Protein AF-A0A951PSC8-F1 (afdb_monomer)

Radius of gyration: 23.81 Å; Cα contacts (8 Å, |Δi|>4): 283; chains: 1; bounding box: 89×50×61 Å

Sequence (215 aa):
MTSESKGKLEILKAAADISDWGYGRWTYEQWEIFNEHYWDGSLEPGGIFWGLTAHGQSLGSYESWRNAITLHKALVEPASNAWGRGKLLGKKFAADVLLHEMIHQALFQQGKVCPESHNCEAWCDEINRLIPLMGIETSLIARPVKQRRIKVESVGVDGKLSTKSKVTWEPRPGFMSRLTIANFPHSLRSHSYYEKPAVQLGKKSGLLVDSDHCS

Mean predicted aligned error: 8.15 Å

Organism: NCBI:txid450513

Solvent-accessible surface area (backbone atoms only — not comparable to full-atom values): 12688 Å² total; per-residue (Å²): 97,55,74,66,51,50,56,52,43,53,53,49,29,57,54,22,31,70,74,47,80,54,54,28,27,52,51,46,54,52,49,48,53,47,28,45,74,75,48,71,22,67,68,78,80,55,53,71,45,79,40,84,29,84,90,71,78,44,67,47,45,58,40,76,96,72,42,29,39,34,35,29,50,49,32,69,60,50,74,64,59,50,94,79,39,45,80,43,49,23,69,66,42,40,48,34,43,49,52,36,36,46,49,56,49,50,36,52,77,70,72,51,78,51,93,60,80,46,52,23,62,66,52,16,52,50,50,58,62,43,37,66,78,70,70,55,89,71,84,58,41,55,53,54,61,52,78,43,79,42,82,45,78,46,71,44,99,84,69,47,82,40,81,43,83,43,79,40,79,57,49,56,94,60,38,36,44,64,69,42,54,59,39,42,53,59,61,76,53,59,72,73,75,40,49,73,81,80,79,78,76,73,78,78,78,79,76,85,77,80,88,84,90,85,133

Nearest PDB structures (foldseek):
  8a5p-assembly1_X  TM=7.077E-01  e=2.806E+00  Thermochaetoides thermophila
  5xbv-assembly1_A  TM=6.114E-01  e=4.471E-01  Saccharomyces cerevisiae FostersO
  2h62-assembly1_B  TM=4.007E-01  e=7.241E+00  Homo sapiens
  6xa1-assembly1_j  TM=2.744E-01  e=5.713E+00  Homo sapiens

Secondary structure (DSSP, 8-state):
--HHHHHHHHHHHHHHHHHTTTHHHHHHHHHHHHHHHHHTT-SPP-EEEEEPPGGG--SEEEEGGGTEEEEEGGGTS-SSSGGG-TTT-SHHHHHHHHHHHHHHHHHHHTT---TTTTSSHHHHHHHHHHHHHTT---S-B------EEEEEEEE-TTS-EEEEEEEE-PPPTTB--HHHHHTTTTTTS-HHHHPPPP-----------------

pLDDT: mean 87.6, std 15.2, range [34.66, 98.62]

Foldseek 3Di:
DDPVLVVVLVVQLVVLCVVPVNVRNVLSVLVQVCCCQQVVVPFRDFHEEEDQDVPNPDQKDADLVRRYIYGYPCLAVNDPCVVVCNQLGHDLVSSFSSSLNVLVRVCSVVVHDDPPQQQDPSLQVSLQSVCVSVVQDDQAGEHRFDWDWDWDWDQDPVRDTDTDTDTDRDDDVRYDGSVCRNSPPVSRDDSVSRHDPPPPPDPPPDDDDDDDDDD

Structure (mmCIF, N/CA/C/O backbone):
data_AF-A0A951PSC8-F1
#
_entry.id   AF-A0A951PSC8-F1
#
loop_
_atom_site.group_PDB
_atom_site.id
_atom_site.type_symbol
_atom_site.label_atom_id
_atom_site.label_alt_id
_atom_site.label_comp_id
_atom_site.label_asym_id
_atom_site.label_entity_id
_atom_site.label_seq_id
_atom_site.pdbx_PDB_ins_code
_atom_site.Cartn_x
_atom_site.Cartn_y
_atom_site.Cartn_z
_atom_site.occupancy
_atom_site.B_iso_or_equiv
_atom_site.auth_seq_id
_atom_site.auth_comp_id
_atom_site.auth_asym_id
_atom_site.auth_atom_id
_atom_site.pdbx_PDB_model_num
ATOM 1 N N . MET A 1 1 ? 6.066 -14.673 -12.209 1.00 84.38 1 MET A N 1
ATOM 2 C CA . MET A 1 1 ? 5.732 -13.837 -13.385 1.00 84.38 1 MET A CA 1
ATOM 3 C C . MET A 1 1 ? 6.048 -14.557 -14.696 1.00 84.38 1 MET A C 1
ATOM 5 O O . MET A 1 1 ? 7.134 -15.120 -14.821 1.00 84.38 1 MET A O 1
ATOM 9 N N . THR A 1 2 ? 5.115 -14.561 -15.656 1.00 88.44 2 THR A N 1
ATOM 10 C CA . THR A 1 2 ? 5.304 -15.201 -16.976 1.00 88.44 2 THR A CA 1
ATOM 11 C C . THR A 1 2 ? 6.251 -14.390 -17.876 1.00 88.44 2 THR A C 1
ATOM 13 O O . THR A 1 2 ? 6.513 -13.217 -17.609 1.00 88.44 2 THR A O 1
ATOM 16 N N . SER A 1 3 ? 6.766 -14.990 -18.959 1.00 88.62 3 SER A N 1
ATOM 17 C CA . SER A 1 3 ? 7.581 -14.261 -19.950 1.00 88.62 3 SER A CA 1
ATOM 18 C C . SER A 1 3 ? 6.810 -13.110 -20.604 1.00 88.62 3 SER A C 1
ATOM 20 O O . SER A 1 3 ? 7.393 -12.064 -20.882 1.00 88.62 3 SER A O 1
ATOM 22 N N . GLU A 1 4 ? 5.510 -13.290 -20.835 1.00 90.56 4 GLU A N 1
ATOM 23 C CA . GLU A 1 4 ? 4.640 -12.261 -21.406 1.00 90.56 4 GLU A CA 1
ATOM 24 C C . GLU A 1 4 ? 4.482 -11.083 -20.440 1.00 90.56 4 GLU A C 1
ATOM 26 O O . GLU A 1 4 ? 4.718 -9.932 -20.811 1.00 90.56 4 GLU A O 1
ATOM 31 N N . SER A 1 5 ? 4.188 -11.375 -19.171 1.00 90.38 5 SER A N 1
ATOM 32 C CA . SER A 1 5 ? 4.048 -10.366 -18.118 1.00 90.38 5 SER A CA 1
ATOM 33 C C . SER A 1 5 ? 5.348 -9.576 -17.912 1.00 90.38 5 SER A C 1
ATOM 35 O O . SER A 1 5 ? 5.300 -8.358 -17.744 1.00 90.38 5 SER A O 1
ATOM 37 N N . LYS A 1 6 ? 6.515 -10.232 -18.012 1.00 91.62 6 LYS A N 1
ATOM 38 C CA . LYS A 1 6 ? 7.825 -9.555 -17.987 1.00 91.62 6 LYS A CA 1
ATOM 39 C C . LYS A 1 6 ? 8.009 -8.609 -19.175 1.00 91.62 6 LYS A C 1
ATOM 41 O O . LYS A 1 6 ? 8.388 -7.459 -18.983 1.00 91.62 6 LYS A O 1
ATOM 46 N N . GLY A 1 7 ? 7.696 -9.058 -20.393 1.00 93.94 7 GLY A N 1
ATOM 47 C CA . GLY A 1 7 ? 7.766 -8.206 -21.587 1.00 93.94 7 GLY A CA 1
ATOM 48 C C . GLY A 1 7 ? 6.856 -6.978 -21.479 1.00 93.94 7 GLY A C 1
ATOM 49 O O . GLY A 1 7 ? 7.270 -5.860 -21.788 1.00 93.94 7 GLY A O 1
ATOM 50 N N . LYS A 1 8 ? 5.639 -7.167 -20.956 1.00 95.38 8 LYS A N 1
ATOM 51 C CA . LYS A 1 8 ? 4.700 -6.075 -20.674 1.00 95.38 8 LYS A CA 1
ATOM 52 C C . LYS A 1 8 ? 5.253 -5.086 -19.644 1.00 95.38 8 LYS A C 1
ATOM 54 O O . LYS A 1 8 ? 5.136 -3.879 -19.847 1.00 95.38 8 LYS A O 1
ATOM 59 N N . LEU A 1 9 ? 5.855 -5.576 -18.559 1.00 96.31 9 LEU A N 1
ATOM 60 C CA . LEU A 1 9 ? 6.450 -4.732 -17.523 1.00 96.31 9 LEU A CA 1
ATOM 61 C C . LEU A 1 9 ? 7.572 -3.841 -18.076 1.00 96.31 9 LEU A C 1
ATOM 63 O O . LEU A 1 9 ? 7.609 -2.655 -17.757 1.00 96.31 9 LEU A O 1
ATOM 67 N N . GLU A 1 10 ? 8.439 -4.364 -18.945 1.00 96.62 10 GLU A N 1
ATOM 68 C CA . GLU A 1 10 ? 9.517 -3.568 -19.553 1.00 96.62 10 GLU A CA 1
ATOM 69 C C . GLU A 1 10 ? 8.994 -2.447 -20.461 1.00 96.62 10 GLU A C 1
ATOM 71 O O . GLU A 1 10 ? 9.494 -1.320 -20.415 1.00 96.62 10 GLU A O 1
ATOM 76 N N . ILE A 1 11 ? 7.935 -2.712 -21.231 1.00 96.31 11 ILE A N 1
ATOM 77 C CA . ILE A 1 11 ? 7.263 -1.680 -22.036 1.00 96.31 11 ILE A CA 1
ATOM 78 C C . ILE A 1 11 ? 6.700 -0.580 -21.128 1.00 96.31 11 ILE A C 1
ATOM 80 O O . ILE A 1 11 ? 6.866 0.608 -21.409 1.00 96.31 11 ILE A O 1
ATOM 84 N N . LEU A 1 12 ? 6.061 -0.967 -20.022 1.00 96.31 12 LEU A N 1
ATOM 85 C CA . LEU A 1 12 ? 5.489 -0.029 -19.059 1.00 96.31 12 LEU A CA 1
ATOM 86 C C . LEU A 1 12 ? 6.566 0.811 -18.356 1.00 96.31 12 LEU A C 1
ATOM 88 O O . LEU A 1 12 ? 6.404 2.028 -18.253 1.00 96.31 12 LEU A O 1
ATOM 92 N N . LYS A 1 13 ? 7.689 0.199 -17.952 1.00 95.94 13 LYS A N 1
ATOM 93 C CA . LYS A 1 13 ? 8.863 0.904 -17.409 1.00 95.94 13 LYS A CA 1
ATOM 94 C C . LYS A 1 13 ? 9.367 1.965 -18.386 1.00 95.94 13 LYS A C 1
ATOM 96 O O . LYS A 1 13 ? 9.559 3.110 -17.985 1.00 95.94 13 LYS A O 1
ATOM 101 N N . ALA A 1 14 ? 9.554 1.599 -19.656 1.00 94.25 14 ALA A N 1
ATOM 102 C CA . ALA A 1 14 ? 10.043 2.515 -20.685 1.00 94.25 14 ALA A CA 1
ATOM 103 C C . ALA A 1 14 ? 9.068 3.675 -20.948 1.00 94.25 14 ALA A C 1
ATOM 105 O O . ALA A 1 14 ? 9.492 4.826 -21.027 1.00 94.25 14 ALA A O 1
ATOM 106 N N . ALA A 1 15 ? 7.764 3.395 -21.033 1.00 94.00 15 ALA A N 1
ATOM 107 C CA . ALA A 1 15 ? 6.746 4.427 -21.224 1.00 94.00 15 ALA A CA 1
ATOM 108 C C . ALA A 1 15 ? 6.688 5.414 -20.043 1.00 94.00 15 ALA A C 1
ATOM 110 O O . ALA A 1 15 ? 6.609 6.625 -20.250 1.00 94.00 15 ALA A O 1
ATOM 111 N N . ALA A 1 16 ? 6.770 4.906 -18.812 1.00 93.50 16 ALA A N 1
ATOM 112 C CA . ALA A 1 16 ? 6.702 5.722 -17.603 1.00 93.50 16 ALA A CA 1
ATOM 113 C C . ALA A 1 16 ? 7.947 6.597 -17.395 1.00 93.50 16 ALA A C 1
ATOM 115 O O . ALA A 1 16 ? 7.867 7.703 -16.859 1.00 93.50 16 ALA A O 1
ATOM 116 N N . ASP A 1 17 ? 9.109 6.112 -17.829 1.00 91.25 17 ASP A N 1
ATOM 117 C CA . ASP A 1 17 ? 10.355 6.881 -17.823 1.00 91.25 17 ASP A CA 1
ATOM 118 C C . ASP A 1 17 ? 10.223 8.171 -18.648 1.00 91.25 17 ASP A C 1
ATOM 120 O O . ASP A 1 17 ? 10.665 9.243 -18.229 1.00 91.25 17 ASP A O 1
ATOM 124 N N . ILE A 1 18 ? 9.531 8.070 -19.789 1.00 89.94 18 ILE A N 1
ATOM 125 C CA . ILE A 1 18 ? 9.258 9.190 -20.693 1.00 89.94 18 ILE A CA 1
ATOM 126 C C . ILE A 1 18 ? 8.219 10.147 -20.087 1.00 89.94 18 ILE A C 1
ATOM 128 O O . ILE A 1 18 ? 8.387 11.363 -20.190 1.00 89.94 18 ILE A O 1
ATOM 132 N N . SER A 1 19 ? 7.152 9.631 -19.464 1.00 86.94 19 SER A N 1
ATOM 133 C CA . SER A 1 19 ? 6.041 10.465 -18.976 1.00 86.94 19 SER A CA 1
ATOM 134 C C . SER A 1 19 ? 6.360 11.262 -17.711 1.00 86.94 19 SER A C 1
ATOM 136 O O . SER A 1 19 ? 5.854 12.373 -17.561 1.00 86.94 19 SER A O 1
ATOM 138 N N . ASP A 1 20 ? 7.182 10.714 -16.810 1.00 85.06 20 ASP A N 1
ATOM 139 C CA . ASP A 1 20 ? 7.361 11.242 -15.448 1.00 85.06 20 ASP A CA 1
ATOM 140 C C . ASP A 1 20 ? 8.834 11.451 -15.059 1.00 85.06 20 ASP A C 1
ATOM 142 O O . ASP A 1 20 ? 9.208 11.305 -13.892 1.00 85.06 20 ASP A O 1
ATOM 146 N N . TRP A 1 21 ? 9.667 11.785 -16.052 1.00 78.06 21 TRP A N 1
ATOM 147 C CA . TRP A 1 21 ? 11.043 12.294 -15.907 1.00 78.06 21 TRP A CA 1
ATOM 148 C C . TRP A 1 21 ? 11.889 11.534 -14.863 1.00 78.06 21 TRP A C 1
ATOM 150 O O . TRP A 1 21 ? 12.532 12.130 -13.998 1.00 78.06 21 TRP A O 1
ATOM 160 N N . GLY A 1 22 ? 11.875 10.198 -14.932 1.00 74.50 22 GLY A N 1
ATOM 161 C CA . GLY A 1 22 ? 12.669 9.301 -14.082 1.00 74.50 22 GLY A CA 1
ATOM 162 C C . GLY A 1 22 ? 11.968 8.741 -12.834 1.00 74.50 22 GLY A C 1
ATOM 163 O O . GLY A 1 22 ? 12.389 7.700 -12.321 1.00 74.50 22 GLY A O 1
ATOM 164 N N . TYR A 1 23 ? 10.870 9.337 -12.345 1.00 84.88 23 TYR A N 1
ATOM 165 C CA . TYR A 1 23 ? 10.088 8.728 -11.251 1.00 84.88 23 TYR A CA 1
ATOM 166 C C . TYR A 1 23 ? 9.201 7.585 -11.739 1.00 84.88 23 TYR A C 1
ATOM 168 O O . TYR A 1 23 ? 8.946 6.647 -10.982 1.00 84.88 23 TYR A O 1
ATOM 176 N N . GLY A 1 24 ? 8.756 7.633 -12.996 1.00 92.06 24 GLY A N 1
ATOM 177 C CA . GLY A 1 24 ? 7.925 6.588 -13.586 1.00 92.06 24 GLY A CA 1
ATOM 178 C C . GLY A 1 24 ? 8.631 5.233 -13.598 1.00 92.06 24 GLY A C 1
ATOM 179 O O . GLY A 1 24 ? 8.131 4.287 -12.989 1.00 92.06 24 GLY A O 1
ATOM 180 N N . ARG A 1 25 ? 9.841 5.154 -14.175 1.00 94.69 25 ARG A N 1
ATOM 181 C CA . ARG A 1 25 ? 10.667 3.932 -14.150 1.00 94.69 25 ARG A CA 1
ATOM 182 C C . ARG A 1 25 ? 10.902 3.431 -12.727 1.00 94.69 25 ARG A C 1
ATOM 184 O O . ARG A 1 25 ? 10.609 2.272 -12.443 1.00 94.69 25 ARG A O 1
ATOM 191 N N . TRP A 1 26 ? 11.347 4.317 -11.831 1.00 95.56 26 TRP A N 1
ATOM 192 C CA . TRP A 1 26 ? 11.579 3.980 -10.422 1.00 95.56 26 TRP A CA 1
ATOM 193 C C . TRP A 1 26 ? 10.341 3.353 -9.761 1.00 95.56 26 TRP A C 1
ATOM 195 O O . TRP A 1 26 ? 10.459 2.430 -8.960 1.00 95.56 26 TRP A O 1
ATOM 205 N N . THR A 1 27 ? 9.142 3.826 -10.106 1.00 96.62 27 THR A N 1
ATOM 206 C CA . THR A 1 27 ? 7.891 3.314 -9.529 1.00 96.62 27 THR A CA 1
ATOM 207 C C . THR A 1 27 ? 7.607 1.883 -9.979 1.00 96.62 27 THR A C 1
ATOM 209 O O . THR A 1 27 ? 7.196 1.062 -9.164 1.00 96.62 27 THR A O 1
ATOM 212 N N . TYR A 1 28 ? 7.861 1.557 -11.249 1.00 97.69 28 TYR A N 1
ATOM 213 C CA . TYR A 1 28 ? 7.713 0.189 -11.752 1.00 97.69 28 TYR A CA 1
ATOM 214 C C . TYR A 1 28 ? 8.795 -0.759 -11.235 1.00 97.69 28 TYR A C 1
ATOM 216 O O . TYR A 1 28 ? 8.489 -1.911 -10.947 1.00 97.69 28 TYR A O 1
ATOM 224 N N . GLU A 1 29 ? 10.034 -0.291 -11.079 1.00 97.38 29 GLU A N 1
ATOM 225 C CA . GLU A 1 29 ? 11.094 -1.062 -10.412 1.00 97.38 29 GLU A CA 1
ATOM 226 C C . GLU A 1 29 ? 10.701 -1.373 -8.963 1.00 97.38 29 GLU A C 1
ATOM 228 O O . GLU A 1 29 ? 10.819 -2.506 -8.504 1.00 97.38 29 GLU A O 1
ATOM 233 N N . GLN A 1 30 ? 10.148 -0.389 -8.249 1.00 98.06 30 GLN A N 1
ATOM 234 C CA . GLN A 1 30 ? 9.668 -0.596 -6.889 1.00 98.06 30 GLN A CA 1
ATOM 235 C C . GLN A 1 30 ? 8.447 -1.529 -6.830 1.00 98.06 30 GLN A C 1
ATOM 237 O O . GLN A 1 30 ? 8.364 -2.361 -5.925 1.00 98.06 30 GLN A O 1
ATOM 242 N N . TRP A 1 31 ? 7.521 -1.420 -7.788 1.00 98.50 31 TRP A N 1
ATOM 243 C CA . TRP A 1 31 ? 6.390 -2.341 -7.935 1.00 98.50 31 TRP A CA 1
ATOM 244 C C . TRP A 1 31 ? 6.871 -3.775 -8.167 1.00 98.50 31 TRP A C 1
ATOM 246 O O . TRP A 1 31 ? 6.352 -4.697 -7.545 1.00 98.50 31 TRP A O 1
ATOM 256 N N . GLU A 1 32 ? 7.880 -3.969 -9.018 1.00 98.44 32 GLU A N 1
ATOM 257 C CA . GLU A 1 32 ? 8.463 -5.282 -9.306 1.00 98.44 32 GLU A CA 1
ATOM 258 C C . GLU A 1 32 ? 9.095 -5.892 -8.056 1.00 98.44 32 GLU A C 1
ATOM 260 O O . GLU A 1 32 ? 8.746 -7.014 -7.697 1.00 98.44 32 GLU A O 1
ATOM 265 N N . ILE A 1 33 ? 9.917 -5.122 -7.333 1.00 98.31 33 ILE A N 1
ATOM 266 C CA . ILE A 1 33 ? 10.520 -5.546 -6.060 1.00 98.31 33 ILE A CA 1
ATOM 267 C C . ILE A 1 33 ? 9.439 -5.984 -5.067 1.00 98.31 33 ILE A C 1
ATOM 269 O O . ILE A 1 33 ? 9.558 -7.031 -4.431 1.00 98.31 33 ILE A O 1
ATOM 273 N N . PHE A 1 34 ? 8.368 -5.201 -4.925 1.00 98.62 34 PHE A N 1
ATOM 274 C CA . PHE A 1 34 ? 7.265 -5.557 -4.037 1.00 98.62 34 PHE A CA 1
ATOM 275 C C . PHE A 1 34 ? 6.501 -6.787 -4.516 1.00 98.62 34 PHE A C 1
ATOM 277 O O . PHE A 1 34 ? 6.177 -7.644 -3.698 1.00 98.62 34 PHE A O 1
ATOM 284 N N . ASN A 1 35 ? 6.230 -6.903 -5.814 1.00 98.56 35 ASN A N 1
ATOM 285 C CA . ASN A 1 35 ? 5.559 -8.063 -6.387 1.00 98.56 35 ASN A CA 1
ATOM 286 C C . ASN A 1 35 ? 6.364 -9.340 -6.132 1.00 98.56 35 ASN A C 1
ATOM 288 O O . ASN A 1 35 ? 5.815 -10.321 -5.638 1.00 98.56 35 ASN A O 1
ATOM 292 N N . GLU A 1 36 ? 7.667 -9.317 -6.401 1.00 98.06 36 GLU A N 1
ATOM 293 C CA . GLU A 1 36 ? 8.566 -10.441 -6.135 1.00 98.06 36 GLU A CA 1
ATOM 294 C C . GLU A 1 36 ? 8.620 -10.793 -4.648 1.00 98.06 36 GLU A C 1
ATOM 296 O O . GLU A 1 36 ? 8.496 -11.961 -4.294 1.00 98.06 36 GLU A O 1
ATOM 301 N N . HIS A 1 37 ? 8.765 -9.797 -3.774 1.00 98.12 37 HIS A N 1
ATOM 302 C CA . HIS A 1 37 ? 9.011 -10.042 -2.356 1.00 98.12 37 HIS A CA 1
ATOM 303 C C . HIS A 1 37 ? 7.749 -10.379 -1.550 1.00 98.12 37 HIS A C 1
ATOM 305 O O . HIS A 1 37 ? 7.803 -11.171 -0.611 1.00 98.12 37 HIS A O 1
ATOM 311 N N . TYR A 1 38 ? 6.613 -9.767 -1.887 1.00 98.38 38 TYR A N 1
ATOM 312 C CA . TYR A 1 38 ? 5.379 -9.898 -1.115 1.00 98.38 38 TYR A CA 1
ATOM 313 C C . TYR A 1 38 ? 4.325 -10.772 -1.783 1.00 98.38 38 TYR A C 1
ATOM 315 O O . TYR A 1 38 ? 3.413 -11.224 -1.091 1.00 98.38 38 TYR A O 1
ATOM 323 N N . TRP A 1 39 ? 4.422 -11.014 -3.087 1.00 98.06 39 TRP A N 1
ATOM 324 C CA . TRP A 1 39 ? 3.428 -11.767 -3.853 1.00 98.06 39 TRP A CA 1
ATOM 325 C C . TRP A 1 39 ? 4.055 -12.816 -4.775 1.00 98.06 39 TRP A C 1
ATOM 327 O O . TRP A 1 39 ? 3.381 -13.289 -5.687 1.00 98.06 39 TRP A O 1
ATOM 337 N N . ASP A 1 40 ? 5.325 -13.176 -4.568 1.00 97.31 40 ASP A N 1
ATOM 338 C CA . ASP A 1 40 ? 6.056 -14.187 -5.347 1.00 97.31 40 ASP A CA 1
ATOM 339 C C . ASP A 1 40 ? 6.012 -13.938 -6.871 1.00 97.31 40 ASP A C 1
ATOM 341 O O . ASP A 1 40 ? 6.013 -14.854 -7.701 1.00 97.31 40 ASP A O 1
ATOM 345 N N . GLY A 1 41 ? 5.922 -12.665 -7.266 1.00 96.94 41 GLY A N 1
ATOM 346 C CA . GLY A 1 41 ? 5.806 -12.245 -8.659 1.00 96.94 41 GLY A CA 1
ATOM 347 C C . GLY A 1 41 ? 4.508 -12.703 -9.332 1.00 96.94 41 GLY A C 1
ATOM 348 O O . GLY A 1 41 ? 4.523 -12.959 -10.543 1.00 96.94 41 GLY A O 1
ATOM 349 N N . SER A 1 42 ? 3.428 -12.889 -8.565 1.00 96.81 42 SER A N 1
ATOM 350 C CA . SER A 1 42 ? 2.123 -13.352 -9.058 1.00 96.81 42 SER A CA 1
ATOM 351 C C . SER A 1 42 ? 1.214 -12.232 -9.564 1.00 96.81 42 SER A C 1
ATOM 353 O O . SER A 1 42 ? 0.278 -12.526 -10.304 1.00 96.81 42 SER A O 1
ATOM 355 N N . LEU A 1 43 ? 1.477 -10.968 -9.210 1.00 97.88 43 LEU A N 1
ATOM 356 C CA . LEU A 1 43 ? 0.657 -9.857 -9.688 1.00 97.88 43 LEU A CA 1
ATOM 357 C C . LEU A 1 43 ? 0.964 -9.535 -11.149 1.00 97.88 43 LEU A C 1
ATOM 359 O O . LEU A 1 43 ? 2.128 -9.463 -11.553 1.00 97.88 43 LEU A O 1
ATOM 363 N N . GLU A 1 44 ? -0.086 -9.268 -11.919 1.00 97.25 44 GLU A N 1
ATOM 364 C CA . GLU A 1 44 ? 0.016 -8.828 -13.306 1.00 97.25 44 GLU A CA 1
ATOM 365 C C . GLU A 1 44 ? 0.226 -7.311 -13.385 1.00 97.25 44 GLU A C 1
ATOM 367 O O . GLU A 1 44 ? -0.566 -6.547 -12.807 1.00 97.25 44 GLU A O 1
ATOM 372 N N . PRO A 1 45 ? 1.243 -6.841 -14.134 1.00 97.12 45 PRO A N 1
ATOM 373 C CA . PRO A 1 45 ? 1.554 -5.426 -14.205 1.00 97.12 45 PRO A CA 1
ATOM 374 C C . PRO A 1 45 ? 0.426 -4.645 -14.883 1.00 97.12 45 PRO A C 1
ATOM 376 O O . PRO A 1 45 ? -0.198 -5.074 -15.868 1.00 97.12 45 PRO A O 1
ATOM 379 N N . GLY A 1 46 ? 0.172 -3.477 -14.311 1.00 96.81 46 GLY A N 1
ATOM 380 C CA . GLY A 1 46 ? -0.861 -2.528 -14.688 1.00 96.81 46 GLY A CA 1
ATOM 381 C C . GLY A 1 46 ? -0.280 -1.151 -14.993 1.00 96.81 46 GLY A C 1
ATOM 382 O O . GLY A 1 46 ? 0.920 -0.948 -14.840 1.00 96.81 46 GLY A O 1
ATOM 383 N N . GLY A 1 47 ? -1.113 -0.202 -15.418 1.00 96.62 47 GLY A N 1
ATOM 384 C CA . GLY A 1 47 ? -0.655 1.174 -15.632 1.00 96.62 47 GLY A CA 1
ATOM 385 C C . GLY A 1 47 ? -0.395 1.883 -14.302 1.00 96.62 47 GLY A C 1
ATOM 386 O O . GLY A 1 47 ? -1.286 1.925 -13.465 1.00 96.62 47 GLY A O 1
ATOM 387 N N . ILE A 1 48 ? 0.786 2.458 -14.096 1.00 96.75 48 ILE A N 1
ATOM 388 C CA . ILE A 1 48 ? 1.107 3.303 -12.942 1.00 96.75 48 ILE A CA 1
ATOM 389 C C . ILE A 1 48 ? 1.377 4.725 -13.427 1.00 96.75 48 ILE A C 1
ATOM 391 O O . ILE A 1 48 ? 2.219 4.927 -14.300 1.00 96.75 48 ILE A O 1
ATOM 395 N N . PHE A 1 49 ? 0.659 5.695 -12.863 1.00 93.31 49 PHE A N 1
ATOM 396 C CA . PHE A 1 49 ? 0.687 7.093 -13.291 1.00 93.31 49 PHE A CA 1
ATOM 397 C C . PHE A 1 49 ? 0.965 8.033 -12.125 1.00 93.31 49 PHE A C 1
ATOM 399 O O . PHE A 1 49 ? 0.448 7.837 -11.024 1.00 93.31 49 PHE A O 1
ATOM 406 N N . TRP A 1 50 ? 1.695 9.112 -12.391 1.00 93.00 50 TRP A N 1
ATOM 407 C CA . TRP A 1 50 ? 1.843 10.227 -11.464 1.00 93.00 50 TRP A CA 1
ATOM 408 C C . TRP A 1 50 ? 0.907 11.368 -11.857 1.00 93.00 50 TRP A C 1
ATOM 410 O O . TRP A 1 50 ? 1.068 11.996 -12.902 1.00 93.00 50 TRP A O 1
ATOM 420 N N . GLY A 1 51 ? -0.078 11.681 -11.019 1.00 89.88 51 GLY A N 1
ATOM 421 C CA . GLY A 1 51 ? -1.121 12.636 -11.392 1.00 89.88 51 GLY A CA 1
ATOM 422 C C . GLY A 1 51 ? -1.879 13.220 -10.213 1.00 89.88 51 GLY A C 1
ATOM 423 O O . GLY A 1 51 ? -1.479 13.073 -9.062 1.00 89.88 51 GLY A O 1
ATOM 424 N N . LEU A 1 52 ? -2.973 13.917 -10.507 1.00 86.06 52 LEU A N 1
ATOM 425 C CA . LEU A 1 52 ? -3.972 14.232 -9.492 1.00 86.06 52 LEU A CA 1
ATOM 426 C C . LEU A 1 52 ? -4.798 12.972 -9.242 1.00 86.06 52 LEU A C 1
ATOM 428 O O . LEU A 1 52 ? -5.295 12.355 -10.183 1.00 86.06 52 LEU A O 1
ATOM 432 N N . THR A 1 53 ? -4.946 12.595 -7.979 1.00 82.94 53 THR A N 1
ATOM 433 C CA . THR A 1 53 ? -5.887 11.546 -7.589 1.00 82.94 53 THR A CA 1
ATOM 434 C C . THR A 1 53 ? -7.314 12.085 -7.651 1.00 82.94 53 THR A C 1
ATOM 436 O O . THR A 1 53 ? -7.551 13.291 -7.500 1.00 82.94 53 THR A O 1
ATOM 439 N N . ALA A 1 54 ? -8.288 11.203 -7.893 1.00 70.12 54 ALA A N 1
ATOM 440 C CA . ALA A 1 54 ? -9.692 11.592 -7.920 1.00 70.12 54 ALA A CA 1
ATOM 441 C C . ALA A 1 54 ? -10.067 12.325 -6.616 1.00 70.12 54 ALA A C 1
ATOM 443 O O . ALA A 1 54 ? -9.747 11.879 -5.515 1.00 70.12 54 ALA A O 1
ATOM 444 N N . HIS A 1 55 ? -10.717 13.483 -6.752 1.00 62.78 55 HIS A N 1
ATOM 445 C CA . HIS A 1 55 ? -11.101 14.382 -5.653 1.00 62.78 55 HIS A CA 1
ATOM 446 C C . HIS A 1 55 ? -9.950 15.034 -4.856 1.00 62.78 55 HIS A C 1
ATOM 448 O O . HIS A 1 55 ? -10.231 15.747 -3.896 1.00 62.78 55 HIS A O 1
ATOM 454 N N . GLY A 1 56 ? -8.676 14.846 -5.232 1.00 61.56 56 GLY A N 1
ATOM 455 C CA . GLY A 1 56 ? -7.518 15.545 -4.643 1.00 61.56 56 GLY A CA 1
ATOM 456 C C . GLY A 1 56 ? -7.244 15.250 -3.160 1.00 61.56 56 GLY A C 1
ATOM 457 O O . GLY A 1 56 ? -6.441 15.938 -2.528 1.00 61.56 56 GLY A O 1
ATOM 458 N N . GLN A 1 57 ? -7.921 14.254 -2.584 1.00 71.31 57 GLN A N 1
ATOM 459 C CA . GLN A 1 57 ? -7.852 13.938 -1.153 1.00 71.31 57 GLN A CA 1
ATOM 460 C C . GLN A 1 57 ? -7.078 12.654 -0.838 1.00 71.31 57 GLN A C 1
ATOM 462 O O . GLN A 1 57 ? -6.770 12.424 0.331 1.00 71.31 57 GLN A O 1
ATOM 467 N N . SER A 1 58 ? -6.731 11.835 -1.837 1.00 85.12 58 SER A N 1
ATOM 468 C CA . SER A 1 58 ? -5.969 10.600 -1.629 1.00 85.12 58 SER A CA 1
ATOM 469 C C . SER A 1 58 ? -4.524 10.719 -2.113 1.00 85.12 58 SER A C 1
ATOM 471 O O . SER A 1 58 ? -4.205 11.474 -3.030 1.00 85.12 58 SER A O 1
ATOM 473 N N . LEU A 1 59 ? -3.632 9.966 -1.472 1.00 91.88 59 LEU A N 1
ATOM 474 C CA . LEU A 1 59 ? -2.219 9.889 -1.850 1.00 91.88 59 LEU A CA 1
ATOM 475 C C . LEU A 1 59 ? -2.001 8.950 -3.044 1.00 91.88 59 LEU A C 1
ATOM 477 O O . LEU A 1 59 ? -1.115 9.190 -3.862 1.00 91.88 59 LEU A O 1
ATOM 481 N N . GLY A 1 60 ? -2.826 7.911 -3.137 1.00 94.50 60 GLY A N 1
ATOM 482 C CA . GLY A 1 60 ? -2.865 6.942 -4.218 1.00 94.50 60 GLY A CA 1
ATOM 483 C C . GLY A 1 60 ? -4.306 6.548 -4.551 1.00 94.50 60 GLY A C 1
ATOM 484 O O . GLY A 1 60 ? -5.256 6.994 -3.896 1.00 94.50 60 GLY A O 1
ATOM 485 N N . SER A 1 61 ? -4.469 5.793 -5.632 1.00 94.75 61 SER A N 1
ATOM 486 C CA . SER A 1 61 ? -5.742 5.214 -6.054 1.00 94.75 61 SER A CA 1
ATOM 487 C C . SER A 1 61 ? -5.503 4.042 -6.996 1.00 94.75 61 SER A C 1
ATOM 489 O O . SER A 1 61 ? -4.932 4.237 -8.072 1.00 94.75 61 SER A O 1
ATOM 491 N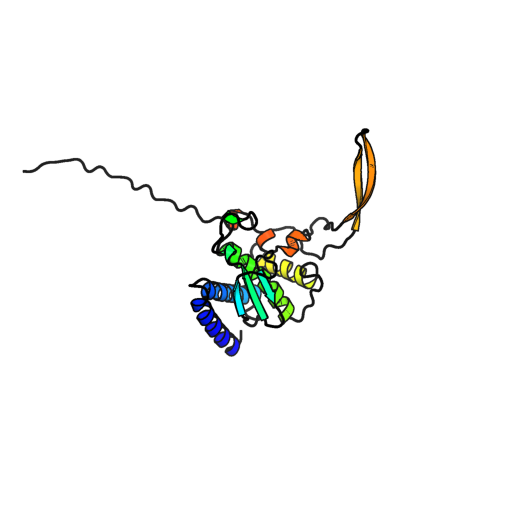 N . TYR A 1 62 ? -6.011 2.864 -6.651 1.00 95.12 62 TYR A N 1
ATOM 492 C CA . TYR A 1 62 ? -6.136 1.737 -7.568 1.00 95.12 62 TYR A CA 1
ATOM 493 C C . TYR A 1 62 ? -7.506 1.694 -8.259 1.00 95.12 62 TYR A C 1
ATOM 495 O O . TYR A 1 62 ? -8.559 1.782 -7.629 1.00 95.12 62 TYR A O 1
ATOM 503 N N . GLU A 1 63 ? -7.492 1.484 -9.571 1.00 93.94 63 GLU A N 1
ATOM 504 C CA . GLU A 1 63 ? -8.668 1.326 -10.418 1.00 93.94 63 GLU A CA 1
ATOM 505 C C . GLU A 1 63 ? -8.672 -0.055 -11.076 1.00 93.94 63 GLU A C 1
ATOM 507 O O . GLU A 1 63 ? -7.953 -0.322 -12.045 1.00 93.94 63 GLU A O 1
ATOM 512 N N . SER A 1 64 ? -9.524 -0.933 -10.551 1.00 93.81 64 SER A N 1
ATOM 513 C CA . SER A 1 64 ? -9.589 -2.347 -10.926 1.00 93.81 64 SER A CA 1
ATOM 514 C C . SER A 1 64 ? -9.941 -2.590 -12.395 1.00 93.81 64 SER A C 1
ATOM 516 O O . SER A 1 64 ? -9.306 -3.410 -13.052 1.00 93.81 64 SER A O 1
ATOM 518 N N . TRP A 1 65 ? -10.899 -1.840 -12.945 1.00 93.19 65 TRP A N 1
ATOM 519 C CA . TRP A 1 65 ? -11.413 -2.019 -14.312 1.00 93.19 65 TRP A CA 1
ATOM 520 C C . TRP A 1 65 ? -10.359 -1.827 -15.414 1.00 93.19 65 TRP A C 1
ATOM 522 O O . TRP A 1 65 ? -10.518 -2.357 -16.511 1.00 93.19 65 TRP A O 1
ATOM 532 N N . ARG A 1 66 ? -9.275 -1.100 -15.126 1.00 94.19 66 ARG A N 1
ATOM 533 C CA . ARG A 1 66 ? -8.133 -0.912 -16.035 1.00 94.19 66 ARG A CA 1
ATOM 534 C C . ARG A 1 66 ? -6.816 -1.453 -15.481 1.00 94.19 66 ARG A C 1
ATOM 536 O O . ARG A 1 66 ? -5.783 -1.265 -16.117 1.00 94.19 66 ARG A O 1
ATOM 543 N N . ASN A 1 67 ? -6.851 -2.106 -14.315 1.00 96.50 67 ASN A N 1
ATOM 544 C CA . ASN A 1 67 ? -5.674 -2.506 -13.546 1.00 96.50 67 ASN A CA 1
ATOM 545 C C . ASN A 1 67 ? -4.651 -1.359 -13.483 1.00 96.50 67 ASN A C 1
ATOM 547 O O . ASN A 1 67 ? -3.558 -1.480 -14.033 1.00 96.50 67 ASN A O 1
ATOM 551 N N . ALA A 1 68 ? -5.028 -0.218 -12.901 1.00 96.31 68 ALA A N 1
ATOM 552 C CA . ALA A 1 68 ? -4.162 0.958 -12.871 1.00 96.31 68 ALA A CA 1
ATOM 553 C C . ALA A 1 68 ? -4.018 1.567 -11.480 1.00 96.31 68 ALA A C 1
ATOM 555 O O . ALA A 1 68 ? -4.987 1.639 -10.735 1.00 96.31 68 ALA A O 1
ATOM 556 N N . ILE A 1 69 ? -2.823 2.056 -11.163 1.00 96.62 69 ILE A N 1
ATOM 557 C CA . ILE A 1 69 ? -2.501 2.796 -9.945 1.00 96.62 69 ILE A CA 1
ATOM 558 C C . ILE A 1 69 ? -2.200 4.247 -10.328 1.00 96.62 69 ILE A C 1
ATOM 560 O O . ILE A 1 69 ? -1.403 4.514 -11.224 1.00 96.62 69 ILE A O 1
ATOM 564 N N . THR A 1 70 ? -2.808 5.202 -9.635 1.00 95.31 70 THR A N 1
ATOM 565 C CA . THR A 1 70 ? -2.449 6.623 -9.725 1.00 95.31 70 THR A CA 1
ATOM 566 C C . THR A 1 70 ? -1.834 7.060 -8.406 1.00 95.31 70 THR A C 1
ATOM 568 O O . THR A 1 70 ? -2.465 6.903 -7.366 1.00 95.31 70 THR A O 1
ATOM 571 N N . LEU A 1 71 ? -0.629 7.625 -8.440 1.00 95.06 71 LEU A N 1
ATOM 572 C CA . LEU A 1 71 ? 0.067 8.199 -7.290 1.00 95.06 71 LEU A CA 1
ATOM 573 C C . LEU A 1 71 ? 0.093 9.723 -7.396 1.00 95.06 71 LEU A C 1
ATOM 575 O O . LEU A 1 71 ? 0.308 10.286 -8.473 1.00 95.06 71 LEU A O 1
ATOM 579 N N . HIS A 1 72 ? -0.097 10.416 -6.275 1.00 93.06 72 HIS A N 1
ATOM 580 C CA . HIS A 1 72 ? -0.094 11.872 -6.292 1.00 93.06 72 HIS A CA 1
ATOM 581 C C . HIS A 1 72 ? 1.330 12.443 -6.409 1.00 93.06 72 HIS A C 1
ATOM 583 O O . HIS A 1 72 ? 2.192 12.146 -5.585 1.00 93.06 72 HIS A O 1
ATOM 589 N N . LYS A 1 73 ? 1.568 13.367 -7.358 1.00 89.69 73 LYS A N 1
ATOM 590 C CA . LYS A 1 73 ? 2.897 13.994 -7.594 1.00 89.69 73 LYS A CA 1
ATOM 591 C C . LYS A 1 73 ? 3.570 14.598 -6.352 1.00 89.69 73 LYS A C 1
ATOM 593 O O . LYS A 1 73 ? 4.772 14.446 -6.161 1.00 89.69 73 LYS A O 1
ATOM 598 N N . ALA A 1 74 ? 2.794 15.209 -5.456 1.00 89.75 74 ALA A N 1
ATOM 599 C CA . ALA A 1 74 ? 3.294 15.779 -4.210 1.00 89.75 74 ALA A CA 1
ATOM 600 C C . ALA A 1 74 ? 3.973 14.760 -3.272 1.00 89.75 74 ALA A C 1
ATOM 602 O O . ALA A 1 74 ? 4.683 15.177 -2.364 1.00 89.75 74 ALA A O 1
ATOM 603 N N . LEU A 1 75 ? 3.811 13.447 -3.476 1.00 90.75 75 LEU A N 1
ATOM 604 C CA . LEU A 1 75 ? 4.562 12.441 -2.718 1.00 90.75 75 LEU A CA 1
ATOM 605 C C . LEU A 1 75 ? 6.072 12.525 -2.955 1.00 90.75 75 LEU A C 1
ATOM 607 O O . LEU A 1 75 ? 6.833 12.240 -2.035 1.00 90.75 75 LEU A O 1
ATOM 611 N N . VAL A 1 76 ? 6.504 12.881 -4.166 1.00 88.31 76 VAL A N 1
ATOM 612 C CA . VAL A 1 76 ? 7.926 13.000 -4.529 1.00 88.31 76 VAL A CA 1
ATOM 613 C C . VAL A 1 76 ? 8.353 14.452 -4.721 1.00 88.31 76 VAL A C 1
ATOM 615 O O . VAL A 1 76 ? 9.496 14.790 -4.419 1.00 88.31 76 VAL A O 1
ATOM 618 N N . GLU A 1 77 ? 7.422 15.318 -5.119 1.00 85.69 77 GLU A N 1
ATOM 619 C CA . GLU A 1 77 ? 7.652 16.742 -5.372 1.00 85.69 77 GLU A CA 1
ATOM 620 C C . GLU A 1 77 ? 6.609 17.602 -4.637 1.00 85.69 77 GLU A C 1
ATOM 622 O O . GLU A 1 77 ? 5.711 18.183 -5.254 1.00 85.69 77 GLU A O 1
ATOM 627 N N . PRO A 1 78 ? 6.647 17.656 -3.294 1.00 83.69 78 PRO A N 1
ATOM 628 C CA . PRO A 1 78 ? 5.658 18.405 -2.535 1.00 83.69 78 PRO A CA 1
ATOM 629 C C . PRO A 1 78 ? 5.816 19.913 -2.722 1.00 83.69 78 PRO A C 1
ATOM 631 O O . PRO A 1 78 ? 6.855 20.494 -2.406 1.00 83.69 78 PRO A O 1
ATOM 634 N N . ALA A 1 79 ? 4.733 20.575 -3.125 1.00 76.12 79 ALA A N 1
ATOM 635 C CA . ALA A 1 79 ? 4.594 22.008 -2.922 1.00 76.12 79 ALA A CA 1
ATOM 636 C C . ALA A 1 79 ? 4.220 22.253 -1.448 1.00 76.12 79 ALA A C 1
ATOM 638 O O . ALA A 1 79 ? 3.089 21.993 -1.036 1.00 76.12 79 ALA A O 1
ATOM 639 N N . SER A 1 80 ? 5.162 22.752 -0.641 1.00 80.25 80 SER A N 1
ATOM 640 C CA . SER A 1 80 ? 4.941 23.081 0.780 1.00 80.25 80 SER A CA 1
ATOM 641 C C . SER A 1 80 ? 4.580 21.860 1.660 1.00 80.25 80 SER A C 1
ATOM 643 O O . SER A 1 80 ? 5.060 20.746 1.449 1.00 80.25 80 SER A O 1
ATOM 645 N N . ASN A 1 81 ? 3.776 22.066 2.706 1.00 80.25 81 ASN A N 1
ATOM 646 C CA . ASN A 1 81 ? 3.369 21.057 3.681 1.00 80.25 81 ASN A CA 1
ATOM 647 C C . ASN A 1 81 ? 2.135 20.261 3.219 1.00 80.25 81 ASN A C 1
ATOM 649 O O . ASN A 1 81 ? 1.100 20.259 3.892 1.00 80.25 81 ASN A O 1
ATOM 653 N N . ALA A 1 82 ? 2.232 19.606 2.059 1.00 77.56 82 ALA A N 1
ATOM 654 C CA . ALA A 1 82 ? 1.139 18.814 1.497 1.00 77.56 82 ALA A CA 1
ATOM 655 C C . ALA A 1 82 ? 0.599 17.798 2.530 1.00 77.56 82 ALA A C 1
ATOM 657 O O . ALA A 1 82 ? 1.357 17.026 3.124 1.00 77.56 82 ALA A O 1
ATOM 658 N N . TRP A 1 83 ? -0.713 17.862 2.796 1.00 78.50 83 TRP A N 1
ATOM 659 C CA . TRP A 1 83 ? -1.441 17.079 3.814 1.00 78.50 83 TRP A CA 1
ATOM 660 C C . TRP A 1 83 ? -0.850 17.107 5.232 1.00 78.50 83 TRP A C 1
ATOM 662 O O . TRP A 1 83 ? -1.048 16.169 6.003 1.00 78.50 83 TRP A O 1
ATOM 672 N N . GLY A 1 84 ? -0.102 18.153 5.593 1.00 81.44 84 GLY A N 1
ATOM 673 C CA . GLY A 1 84 ? 0.551 18.229 6.902 1.00 81.44 84 GLY A CA 1
ATOM 674 C C . GLY A 1 84 ? 1.760 17.297 7.058 1.00 81.44 84 GLY A C 1
ATOM 675 O O . GLY A 1 84 ? 2.213 17.081 8.181 1.00 81.44 84 GLY A O 1
ATOM 676 N N . ARG A 1 85 ? 2.264 16.716 5.959 1.00 81.88 85 ARG A N 1
ATOM 677 C CA . ARG A 1 85 ? 3.263 15.633 5.960 1.00 81.88 85 ARG A CA 1
ATOM 678 C C . ARG A 1 85 ? 4.572 15.987 5.259 1.00 81.88 85 ARG A C 1
ATOM 680 O O . ARG A 1 85 ? 5.390 15.096 5.068 1.00 81.88 85 ARG A O 1
ATOM 687 N N . GLY A 1 86 ? 4.820 17.252 4.912 1.00 80.12 86 GLY A N 1
ATOM 688 C CA . GLY A 1 86 ? 5.900 17.655 3.994 1.00 80.12 86 GLY A CA 1
ATOM 689 C C . GLY A 1 86 ? 7.287 17.060 4.288 1.00 80.12 86 GLY A C 1
ATOM 690 O O . GLY A 1 86 ? 7.998 16.678 3.366 1.00 80.12 86 GLY A O 1
ATOM 691 N N . LYS A 1 87 ? 7.655 16.909 5.569 1.00 83.69 87 LYS A N 1
ATOM 692 C CA . LYS A 1 87 ? 8.950 16.333 5.989 1.00 83.69 87 LYS A CA 1
ATOM 693 C C . LYS A 1 87 ? 9.073 14.817 5.782 1.00 83.69 87 LYS A C 1
ATOM 695 O O . LYS A 1 87 ? 10.189 14.314 5.740 1.00 83.69 87 LYS A O 1
ATOM 700 N N . LEU A 1 88 ? 7.949 14.107 5.694 1.00 86.75 88 LEU A N 1
ATOM 701 C CA . LEU A 1 88 ? 7.888 12.653 5.515 1.00 86.75 88 LEU A CA 1
ATOM 702 C C . LEU A 1 88 ? 7.862 12.258 4.034 1.00 86.75 88 LEU A C 1
ATOM 704 O O . LEU A 1 88 ? 8.171 11.120 3.698 1.00 86.75 88 LEU A O 1
ATOM 708 N N . LEU A 1 89 ? 7.473 13.186 3.155 1.00 89.00 89 LEU A N 1
ATOM 709 C CA . LEU A 1 89 ? 7.318 12.930 1.727 1.00 89.00 89 L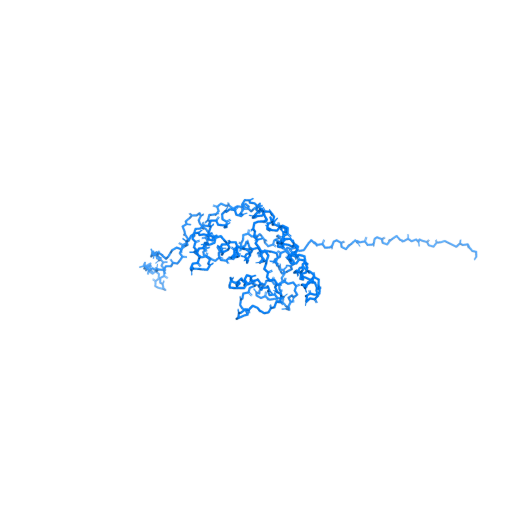EU A CA 1
ATOM 710 C C . LEU A 1 89 ? 8.678 12.675 1.055 1.00 89.00 89 LEU A C 1
ATOM 712 O O . LEU A 1 89 ? 9.732 13.164 1.472 1.00 89.00 89 LEU A O 1
ATOM 716 N N . GLY A 1 90 ? 8.648 11.870 0.001 1.00 90.56 90 GLY A N 1
ATOM 717 C CA . GLY A 1 90 ? 9.804 11.388 -0.743 1.00 90.56 90 GLY A CA 1
ATOM 718 C C . GLY A 1 90 ? 9.621 9.935 -1.180 1.00 90.56 90 GLY A C 1
ATOM 719 O O . GLY A 1 90 ? 8.609 9.301 -0.886 1.00 90.56 90 GLY A O 1
ATOM 720 N N . LYS A 1 91 ? 10.639 9.378 -1.848 1.00 92.38 91 LYS A N 1
ATOM 721 C CA . LYS A 1 91 ? 10.595 8.025 -2.434 1.00 92.38 91 LYS A CA 1
ATOM 722 C C . LYS A 1 91 ? 10.179 6.924 -1.450 1.00 92.38 91 LYS A C 1
ATOM 724 O O . LYS A 1 91 ? 9.400 6.061 -1.822 1.00 92.38 91 LYS A O 1
ATOM 729 N N . LYS A 1 92 ? 10.633 6.965 -0.191 1.00 93.88 92 LYS A N 1
ATOM 730 C CA . LYS A 1 92 ? 10.229 5.972 0.826 1.00 93.88 92 LYS A CA 1
ATOM 731 C C . LYS A 1 92 ? 8.729 6.018 1.121 1.00 93.88 92 LYS A C 1
ATOM 733 O O . LYS A 1 92 ? 8.072 4.989 1.138 1.00 93.88 92 LYS A O 1
ATOM 738 N N . PHE A 1 93 ? 8.186 7.215 1.330 1.00 94.81 93 PHE A N 1
ATOM 739 C CA . PHE A 1 93 ? 6.763 7.385 1.606 1.00 94.81 93 PHE A CA 1
ATOM 740 C C . PHE A 1 93 ? 5.918 7.077 0.365 1.00 94.81 93 PHE A C 1
ATOM 742 O O . PHE A 1 93 ? 4.894 6.412 0.468 1.00 94.81 93 PHE A O 1
ATOM 749 N N . ALA A 1 94 ? 6.384 7.476 -0.821 1.00 95.50 94 ALA A N 1
ATOM 750 C CA . ALA A 1 94 ? 5.785 7.080 -2.091 1.00 95.50 94 ALA A CA 1
ATOM 751 C C . ALA A 1 94 ? 5.763 5.556 -2.291 1.00 95.50 94 ALA A C 1
ATOM 753 O O . ALA A 1 94 ? 4.765 5.036 -2.774 1.00 95.50 94 ALA A O 1
ATOM 754 N N . ALA A 1 95 ? 6.823 4.844 -1.899 1.00 97.12 95 ALA A N 1
ATOM 755 C CA . ALA A 1 95 ? 6.872 3.387 -1.961 1.00 97.12 95 ALA A CA 1
ATOM 756 C C . ALA A 1 95 ? 5.838 2.749 -1.019 1.00 97.12 95 ALA A C 1
ATOM 758 O O . ALA A 1 95 ? 5.130 1.838 -1.426 1.00 97.12 95 ALA A O 1
ATOM 759 N N . ASP A 1 96 ? 5.671 3.267 0.199 1.00 97.50 96 ASP A N 1
ATOM 760 C CA . ASP A 1 96 ? 4.631 2.780 1.114 1.00 97.50 96 A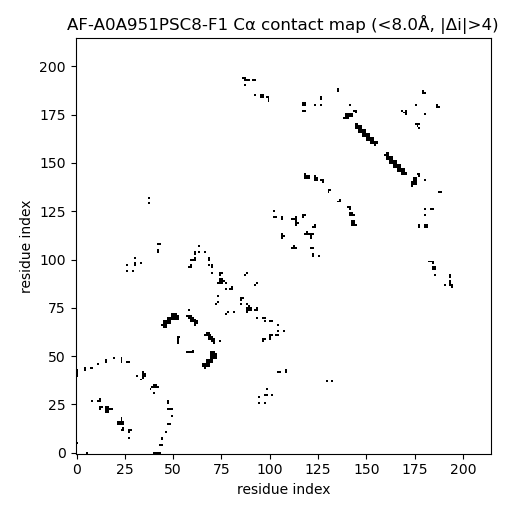SP A CA 1
ATOM 761 C C . ASP A 1 96 ? 3.208 3.077 0.594 1.00 97.50 96 ASP A C 1
ATOM 763 O O . ASP A 1 96 ? 2.309 2.253 0.762 1.00 97.50 96 ASP A O 1
ATOM 767 N N . VAL A 1 97 ? 2.988 4.210 -0.088 1.00 96.94 97 VAL A N 1
ATOM 768 C CA . VAL A 1 97 ? 1.711 4.481 -0.780 1.00 96.94 97 VAL A CA 1
ATOM 769 C C . VAL A 1 97 ? 1.516 3.537 -1.968 1.00 96.94 97 VAL A C 1
ATOM 771 O O . VAL A 1 97 ? 0.434 2.987 -2.127 1.00 96.94 97 VAL A O 1
ATOM 774 N N . LEU A 1 98 ? 2.550 3.285 -2.772 1.00 98.19 98 LEU A N 1
ATOM 775 C CA . LEU A 1 98 ? 2.490 2.294 -3.847 1.00 98.19 98 LEU A CA 1
ATOM 776 C C . LEU A 1 98 ? 2.130 0.910 -3.298 1.00 98.19 98 LEU A C 1
ATOM 778 O O . LEU A 1 98 ? 1.254 0.252 -3.850 1.00 98.19 98 LEU A O 1
ATOM 782 N N . LEU A 1 99 ? 2.759 0.490 -2.198 1.00 98.50 99 LEU A N 1
ATOM 783 C CA . LEU A 1 99 ? 2.480 -0.793 -1.564 1.00 98.50 99 LEU A CA 1
ATOM 784 C C . LEU A 1 99 ? 1.022 -0.885 -1.091 1.00 98.50 99 LEU A C 1
ATOM 786 O O . LEU A 1 99 ? 0.393 -1.922 -1.279 1.00 98.50 99 LEU A O 1
ATOM 790 N N . HIS A 1 100 ? 0.465 0.200 -0.542 1.00 98.12 100 HIS A N 1
ATOM 791 C CA . HIS A 1 100 ? -0.961 0.284 -0.211 1.00 98.12 100 HIS A CA 1
ATOM 792 C C . HIS A 1 100 ? -1.847 0.028 -1.440 1.00 98.12 100 HIS A C 1
ATOM 794 O O . HIS A 1 100 ? -2.747 -0.810 -1.392 1.00 98.12 100 HIS A O 1
ATOM 800 N N . GLU A 1 101 ? -1.577 0.699 -2.562 1.00 97.81 101 GLU A N 1
ATOM 801 C CA . GLU A 1 101 ? -2.360 0.505 -3.791 1.00 97.81 101 GLU A CA 1
ATOM 802 C C . GLU A 1 101 ? -2.161 -0.890 -4.406 1.00 97.81 101 GLU A C 1
ATOM 804 O O . GLU A 1 101 ? -3.090 -1.464 -4.977 1.00 97.81 101 GLU A O 1
ATOM 809 N N . MET A 1 102 ? -0.980 -1.490 -4.240 1.00 98.50 102 MET A N 1
ATOM 810 C CA . MET A 1 102 ? -0.725 -2.871 -4.654 1.00 98.50 102 MET A CA 1
ATOM 811 C C . MET A 1 102 ? -1.519 -3.896 -3.835 1.00 98.50 102 MET A C 1
ATOM 813 O O . MET A 1 102 ? -1.858 -4.947 -4.371 1.00 98.50 102 MET A O 1
ATOM 817 N N . ILE A 1 103 ? -1.883 -3.606 -2.581 1.00 98.19 103 ILE A N 1
ATOM 818 C CA . ILE A 1 103 ? -2.807 -4.465 -1.822 1.00 98.19 103 ILE A CA 1
ATOM 819 C C . ILE A 1 103 ? -4.175 -4.483 -2.507 1.00 98.19 103 ILE A C 1
ATOM 821 O O . ILE A 1 103 ? -4.719 -5.562 -2.740 1.00 98.19 103 ILE A O 1
ATOM 825 N N . HIS A 1 104 ? -4.714 -3.321 -2.898 1.00 97.12 104 HIS A N 1
ATOM 826 C CA . HIS A 1 104 ? -5.968 -3.265 -3.668 1.00 97.12 104 HIS A CA 1
ATOM 827 C C . HIS A 1 104 ? -5.873 -4.075 -4.962 1.00 97.12 104 HIS A C 1
ATOM 829 O O . HIS A 1 104 ? -6.775 -4.862 -5.267 1.00 97.12 104 HIS A O 1
ATOM 835 N N . GLN A 1 105 ? -4.756 -3.934 -5.681 1.00 97.69 105 GLN A N 1
ATOM 836 C CA . GLN A 1 105 ? -4.470 -4.713 -6.883 1.00 97.69 105 GLN A CA 1
ATOM 837 C C . GLN A 1 105 ? -4.463 -6.221 -6.608 1.00 97.69 105 GLN A C 1
ATOM 839 O O . GLN A 1 105 ? -5.131 -6.975 -7.317 1.00 97.69 105 GLN A O 1
ATOM 844 N N . ALA A 1 106 ? -3.744 -6.661 -5.577 1.00 97.88 106 ALA A N 1
ATOM 845 C CA . ALA A 1 106 ? -3.628 -8.065 -5.212 1.00 97.88 106 ALA A CA 1
ATOM 846 C C . ALA A 1 106 ? -4.982 -8.675 -4.854 1.00 97.88 106 ALA A C 1
ATOM 848 O O . ALA A 1 106 ? -5.331 -9.744 -5.356 1.00 97.88 106 ALA A O 1
ATOM 849 N N . LEU A 1 107 ? -5.779 -7.981 -4.037 1.00 97.25 107 LEU A N 1
ATOM 850 C CA . LEU A 1 107 ? -7.114 -8.447 -3.675 1.00 97.25 107 LEU A CA 1
ATOM 851 C C . LEU A 1 107 ? -8.005 -8.594 -4.910 1.00 97.25 107 LEU A C 1
ATOM 853 O O . LEU A 1 107 ? -8.657 -9.627 -5.066 1.00 97.25 107 LEU A O 1
ATOM 857 N N . PHE A 1 108 ? -7.989 -7.611 -5.813 1.00 96.12 108 PHE A N 1
ATOM 858 C CA . PHE A 1 108 ? -8.773 -7.674 -7.042 1.00 96.12 108 PHE A CA 1
ATOM 859 C C . PHE A 1 108 ? -8.341 -8.832 -7.954 1.00 96.12 108 PHE A C 1
ATOM 861 O O . PHE A 1 108 ? -9.188 -9.612 -8.386 1.00 96.12 108 PHE A O 1
ATOM 868 N N . GLN A 1 109 ? -7.039 -8.990 -8.212 1.00 96.25 109 GLN A N 1
ATOM 869 C CA . GLN A 1 109 ? -6.524 -10.051 -9.090 1.00 96.25 109 GLN A CA 1
ATOM 870 C C . GLN A 1 109 ? -6.727 -11.459 -8.509 1.00 96.25 109 GLN A C 1
ATOM 872 O O . GLN A 1 109 ? -6.880 -12.420 -9.257 1.00 96.25 109 GLN A O 1
ATOM 877 N N . GLN A 1 110 ? -6.806 -11.581 -7.183 1.00 96.12 110 GLN A N 1
ATOM 878 C CA . GLN A 1 110 ? -7.165 -12.824 -6.494 1.00 96.12 110 GLN A CA 1
ATOM 879 C C . GLN A 1 110 ? -8.686 -13.074 -6.448 1.00 96.12 110 GLN A C 1
ATOM 881 O O . GLN A 1 110 ? -9.124 -14.049 -5.840 1.00 96.12 110 GLN A O 1
ATOM 886 N N . GLY A 1 111 ? -9.50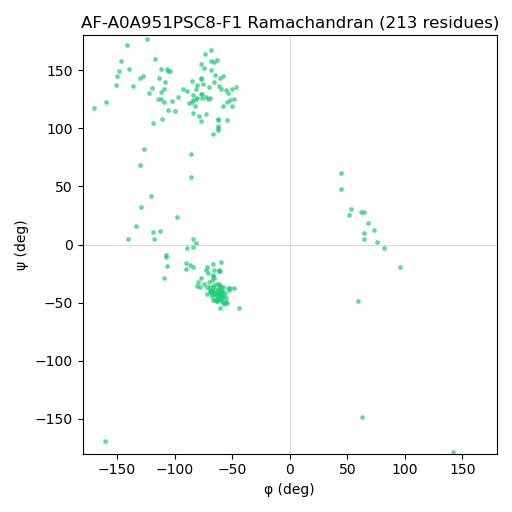7 -12.190 -7.029 1.00 95.44 111 GLY A N 1
ATOM 887 C CA . GLY A 1 111 ? -10.969 -12.286 -6.983 1.00 95.44 111 GLY A CA 1
ATOM 888 C C . GLY A 1 111 ? -11.562 -12.064 -5.587 1.00 95.44 111 GLY A C 1
ATOM 889 O O . GLY A 1 111 ? -12.701 -12.457 -5.327 1.00 95.44 111 GLY A O 1
ATOM 890 N N . LYS A 1 112 ? -10.807 -11.454 -4.665 1.00 94.19 112 LYS A N 1
ATOM 891 C CA . LYS A 1 112 ? -11.269 -11.156 -3.307 1.00 94.19 112 LYS A CA 1
ATOM 892 C C . LYS A 1 112 ? -12.118 -9.887 -3.308 1.00 94.19 112 LYS A C 1
ATOM 894 O O . LYS A 1 112 ? -11.776 -8.875 -3.913 1.00 94.19 112 LYS A O 1
ATOM 899 N N . VAL A 1 113 ? -13.225 -9.929 -2.573 1.00 85.56 113 VAL A N 1
ATOM 900 C CA . VAL A 1 113 ? -14.175 -8.815 -2.477 1.00 85.56 113 VAL A CA 1
ATOM 901 C C . VAL A 1 113 ? -13.885 -7.991 -1.224 1.00 85.56 113 VAL A C 1
ATOM 903 O O . VAL A 1 113 ? -13.852 -8.526 -0.116 1.00 85.56 113 VAL A O 1
ATOM 906 N N . CYS A 1 114 ? -13.723 -6.675 -1.388 1.00 87.69 114 CYS A N 1
ATOM 907 C CA . CYS A 1 114 ? -13.586 -5.729 -0.280 1.00 87.69 114 CYS A CA 1
ATOM 908 C C . CYS A 1 114 ? -14.606 -4.585 -0.398 1.00 87.69 114 CYS A C 1
ATOM 910 O O . CYS A 1 114 ? -14.281 -3.502 -0.883 1.00 87.69 114 CYS A O 1
ATOM 912 N N . PRO A 1 115 ? -15.860 -4.796 0.036 1.00 79.94 115 PRO A N 1
ATOM 913 C CA . PRO A 1 115 ? -16.932 -3.828 -0.193 1.00 79.94 115 PRO A CA 1
ATOM 914 C C . PRO A 1 115 ? -16.761 -2.552 0.647 1.00 79.94 115 PRO A C 1
ATOM 916 O O . PRO A 1 115 ? -17.238 -1.491 0.265 1.00 79.94 115 PRO A O 1
ATOM 919 N N . GLU A 1 116 ? -16.048 -2.631 1.776 1.00 79.19 116 GLU A N 1
ATOM 920 C CA . GLU A 1 116 ? -15.794 -1.491 2.666 1.00 79.19 116 GLU A CA 1
ATOM 921 C C . GLU A 1 116 ? -14.426 -0.822 2.441 1.00 79.19 116 GLU A C 1
ATOM 923 O O . GLU A 1 116 ? -13.923 -0.173 3.362 1.00 79.19 116 GLU A O 1
ATOM 928 N N . SER A 1 117 ? -13.835 -0.970 1.244 1.00 79.81 117 SER A N 1
ATOM 929 C CA . SER A 1 117 ? -12.563 -0.383 0.766 1.00 79.81 117 SER A CA 1
ATOM 930 C C . SER A 1 117 ? -11.313 -0.752 1.585 1.00 79.81 117 SER A C 1
ATOM 932 O O . SER A 1 117 ? -10.347 -1.228 1.016 1.00 79.81 117 SER A O 1
ATOM 934 N N . HIS A 1 118 ? -11.344 -0.637 2.913 1.00 93.25 118 HIS A N 1
ATOM 935 C CA . HIS A 1 118 ? -10.251 -0.973 3.829 1.00 93.25 118 HIS A CA 1
ATOM 936 C C . HIS A 1 118 ? -10.728 -1.662 5.120 1.00 93.25 118 HIS A C 1
ATOM 938 O O . HIS A 1 118 ? -9.948 -1.862 6.040 1.00 93.25 118 HIS A O 1
ATOM 944 N N . ASN A 1 119 ? -12.018 -1.982 5.259 1.00 94.12 119 ASN A N 1
ATOM 945 C CA . ASN A 1 119 ? -12.577 -2.568 6.488 1.00 94.12 119 ASN A CA 1
ATOM 946 C C . ASN A 1 119 ? -13.224 -3.939 6.235 1.00 94.12 119 ASN A C 1
ATOM 948 O O . ASN A 1 119 ? -14.301 -4.243 6.735 1.00 94.12 119 ASN A O 1
ATOM 952 N N . CYS A 1 120 ? -12.572 -4.766 5.421 1.00 94.94 120 CYS A N 1
ATOM 953 C CA . CYS A 1 120 ? -13.005 -6.125 5.096 1.00 94.94 120 CYS A CA 1
ATOM 954 C C . CYS A 1 120 ? -11.964 -7.154 5.577 1.00 94.94 120 CYS A C 1
ATOM 956 O O . CYS A 1 120 ? -10.802 -6.801 5.787 1.00 94.94 120 CYS A O 1
ATOM 958 N N . GLU A 1 121 ? -12.368 -8.421 5.743 1.00 96.44 121 GLU A N 1
ATOM 959 C CA . GLU A 1 121 ? -11.450 -9.492 6.182 1.00 96.44 121 GLU A CA 1
ATOM 960 C C . GLU A 1 121 ? -10.280 -9.645 5.206 1.00 96.44 121 GLU A C 1
ATOM 962 O O . GLU A 1 121 ? -9.139 -9.616 5.636 1.00 96.44 121 GLU A O 1
ATOM 967 N N . ALA A 1 122 ? -10.538 -9.660 3.893 1.00 97.25 122 ALA A N 1
ATOM 968 C CA . ALA A 1 122 ? -9.499 -9.821 2.875 1.00 97.25 122 ALA A CA 1
ATOM 969 C C . ALA A 1 122 ? -8.370 -8.773 2.973 1.00 97.25 122 ALA A C 1
ATOM 971 O O . ALA A 1 122 ? -7.198 -9.116 2.857 1.00 97.25 122 ALA A O 1
ATOM 972 N N . TRP A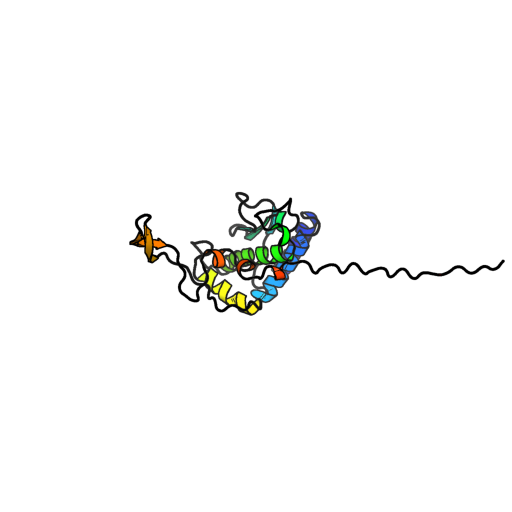 1 123 ? -8.720 -7.510 3.231 1.00 97.56 123 TRP A N 1
ATOM 973 C CA . TRP A 1 123 ? -7.760 -6.425 3.455 1.00 97.56 123 TRP A CA 1
ATOM 974 C C . TRP A 1 123 ? -6.984 -6.609 4.762 1.00 97.56 123 TRP A C 1
ATOM 976 O O . TRP A 1 123 ? -5.767 -6.454 4.800 1.00 97.56 123 TRP A O 1
ATOM 986 N N . CYS A 1 124 ? -7.683 -6.974 5.837 1.00 97.75 124 CYS A N 1
ATOM 987 C CA . CYS A 1 124 ? -7.060 -7.199 7.139 1.00 97.75 124 CYS A CA 1
ATOM 988 C C . CYS A 1 124 ? -6.108 -8.402 7.127 1.00 97.75 124 CYS A C 1
ATOM 990 O O . CYS A 1 124 ? -5.020 -8.323 7.692 1.00 97.75 124 CYS A O 1
ATOM 992 N N . ASP A 1 125 ? -6.496 -9.491 6.469 1.00 97.94 125 ASP A N 1
ATOM 993 C CA . ASP A 1 125 ? -5.672 -10.685 6.300 1.00 97.94 125 ASP A CA 1
ATOM 994 C C . ASP A 1 125 ? -4.394 -10.355 5.527 1.00 97.94 125 ASP A C 1
ATOM 996 O O . ASP A 1 125 ? -3.311 -10.785 5.922 1.00 97.94 125 ASP A O 1
ATOM 1000 N N . GLU A 1 126 ? -4.495 -9.522 4.488 1.00 98.19 126 GLU A N 1
ATOM 1001 C CA . GLU A 1 126 ? -3.331 -9.098 3.714 1.00 98.19 126 GLU A CA 1
ATOM 1002 C C . GLU A 1 126 ? -2.390 -8.201 4.525 1.00 98.19 126 GLU A C 1
ATOM 1004 O O . GLU A 1 126 ? -1.178 -8.410 4.507 1.00 98.19 126 GLU A O 1
ATOM 1009 N N . ILE A 1 127 ? -2.925 -7.279 5.332 1.00 98.25 127 ILE A N 1
ATOM 1010 C CA . ILE A 1 127 ? -2.118 -6.514 6.294 1.00 98.25 127 ILE A CA 1
ATOM 1011 C C . ILE A 1 127 ? -1.383 -7.453 7.256 1.00 98.25 127 ILE A C 1
ATOM 1013 O O . ILE A 1 127 ? -0.168 -7.338 7.423 1.00 98.25 127 ILE A O 1
ATOM 1017 N N . ASN A 1 128 ? -2.102 -8.390 7.880 1.00 98.56 128 ASN A N 1
ATOM 1018 C CA . ASN A 1 128 ? -1.517 -9.319 8.847 1.00 98.56 128 ASN A CA 1
ATOM 1019 C C . ASN A 1 128 ? -0.423 -10.192 8.215 1.00 98.56 128 ASN A C 1
ATOM 1021 O O . ASN A 1 128 ? 0.566 -10.501 8.878 1.00 98.56 128 ASN A O 1
ATOM 1025 N N . ARG A 1 129 ? -0.576 -10.558 6.937 1.00 98.31 129 ARG A N 1
ATOM 1026 C CA . ARG A 1 129 ? 0.430 -11.297 6.169 1.00 98.31 129 ARG A CA 1
ATOM 1027 C C . ARG A 1 129 ? 1.675 -10.452 5.882 1.00 98.31 129 ARG A C 1
ATOM 1029 O O . ARG A 1 129 ? 2.785 -10.967 5.981 1.00 98.31 129 ARG A O 1
ATOM 1036 N N . LEU A 1 130 ? 1.504 -9.173 5.540 1.00 98.31 130 LEU A N 1
ATOM 1037 C CA . LEU A 1 130 ? 2.601 -8.285 5.138 1.00 98.31 130 LEU A CA 1
ATOM 1038 C C . LEU A 1 130 ? 3.431 -7.759 6.314 1.00 98.31 130 LEU A C 1
ATOM 1040 O O . LEU A 1 130 ? 4.646 -7.646 6.179 1.00 98.31 130 LEU A O 1
ATOM 1044 N N . ILE A 1 131 ? 2.822 -7.467 7.467 1.00 97.75 131 ILE A N 1
ATOM 1045 C CA . ILE A 1 131 ? 3.519 -6.949 8.665 1.00 97.75 131 ILE A CA 1
ATOM 1046 C C . ILE A 1 131 ? 4.834 -7.687 8.981 1.00 97.75 131 ILE A C 1
ATOM 1048 O O . ILE A 1 131 ? 5.868 -7.013 9.058 1.00 97.75 131 ILE A O 1
ATOM 1052 N N . PRO A 1 132 ? 4.849 -9.030 9.138 1.00 97.00 132 PRO A N 1
ATOM 1053 C CA . PRO A 1 132 ? 6.083 -9.745 9.452 1.00 97.00 132 PRO A CA 1
ATOM 1054 C C . PRO A 1 132 ? 7.098 -9.693 8.304 1.00 97.00 132 PRO A C 1
ATOM 1056 O O . PRO A 1 132 ? 8.288 -9.539 8.560 1.00 97.00 132 PRO A O 1
ATOM 1059 N N . LEU A 1 133 ? 6.646 -9.743 7.046 1.00 97.00 133 LEU A N 1
ATOM 1060 C CA . LEU A 1 133 ? 7.520 -9.645 5.867 1.00 97.00 133 LEU A CA 1
ATOM 1061 C C . LEU A 1 133 ? 8.177 -8.261 5.750 1.00 97.00 133 LEU A C 1
ATOM 1063 O O . LEU A 1 133 ? 9.281 -8.124 5.237 1.00 97.00 133 LEU A O 1
ATOM 1067 N N . MET A 1 134 ? 7.512 -7.223 6.255 1.00 95.62 134 MET A N 1
ATOM 1068 C CA . MET A 1 134 ? 8.022 -5.851 6.286 1.00 95.62 134 MET A CA 1
ATOM 1069 C C . MET A 1 134 ? 8.937 -5.561 7.486 1.00 95.62 134 MET A C 1
ATOM 1071 O O . MET A 1 134 ? 9.416 -4.425 7.611 1.00 95.62 134 MET A O 1
ATOM 1075 N N . GLY A 1 135 ? 9.136 -6.540 8.378 1.00 95.44 135 GLY A N 1
ATOM 1076 C CA . GLY A 1 135 ? 9.879 -6.374 9.628 1.00 95.44 135 GLY A CA 1
ATOM 1077 C C . GLY A 1 135 ? 9.238 -5.357 10.576 1.00 95.44 135 GLY A C 1
ATOM 1078 O O . GLY A 1 135 ? 9.946 -4.676 11.314 1.00 95.44 135 GLY A O 1
ATOM 1079 N N . ILE A 1 136 ? 7.913 -5.178 10.513 1.00 94.50 136 ILE A N 1
ATOM 1080 C CA . ILE A 1 136 ? 7.200 -4.255 11.400 1.00 94.50 136 ILE A CA 1
ATOM 1081 C C . ILE A 1 136 ? 6.905 -4.978 12.712 1.00 94.50 136 ILE A C 1
ATOM 1083 O O . ILE A 1 136 ? 6.085 -5.892 12.766 1.00 94.50 136 ILE A O 1
ATOM 1087 N N . GLU A 1 137 ? 7.541 -4.529 13.788 1.00 93.69 137 GLU A N 1
ATOM 1088 C CA . GLU A 1 137 ? 7.258 -5.015 15.135 1.00 93.69 137 GLU A CA 1
ATOM 1089 C C . GLU A 1 137 ? 5.988 -4.349 15.678 1.00 93.69 137 GLU A C 1
ATOM 1091 O O . GLU A 1 137 ? 5.950 -3.150 15.964 1.00 93.69 137 GLU A O 1
ATOM 1096 N N . THR A 1 138 ? 4.914 -5.123 15.815 1.00 94.00 138 THR A N 1
ATOM 1097 C CA . THR A 1 138 ? 3.674 -4.663 16.442 1.00 94.00 138 THR A CA 1
ATOM 1098 C C . THR A 1 138 ? 2.948 -5.816 17.122 1.00 94.00 138 THR A C 1
ATOM 1100 O O . THR A 1 138 ? 2.963 -6.946 16.643 1.00 94.00 138 THR A O 1
ATOM 1103 N N . SER A 1 139 ? 2.289 -5.528 18.245 1.00 94.38 139 SER A N 1
ATOM 1104 C CA . SER A 1 139 ? 1.372 -6.460 18.911 1.00 94.38 139 SER A CA 1
ATOM 1105 C C . SER A 1 139 ? -0.071 -6.337 18.408 1.00 94.38 139 SER A C 1
ATOM 1107 O O . SER A 1 139 ? -0.947 -7.069 18.870 1.00 94.38 139 SER A O 1
ATOM 1109 N N . LEU A 1 140 ? -0.340 -5.395 17.496 1.00 96.25 140 LEU A N 1
ATOM 1110 C CA . LEU A 1 140 ? -1.677 -5.133 16.980 1.00 96.25 140 LEU A CA 1
ATOM 1111 C C . LEU A 1 140 ? -2.023 -6.066 15.819 1.00 96.25 140 LEU A C 1
ATOM 1113 O O . LEU A 1 140 ? -1.211 -6.294 14.928 1.00 96.25 140 LEU A O 1
ATOM 1117 N N . ILE A 1 141 ? -3.274 -6.521 15.788 1.00 97.38 141 ILE A N 1
ATOM 1118 C CA . ILE A 1 141 ? -3.819 -7.368 14.720 1.00 97.38 141 ILE A CA 1
ATOM 1119 C C . ILE A 1 141 ? -4.824 -6.559 13.893 1.00 97.38 141 ILE A C 1
ATOM 1121 O O . ILE A 1 141 ? -5.698 -5.882 14.448 1.00 97.38 141 ILE A O 1
ATOM 1125 N N . ALA A 1 142 ? -4.739 -6.631 12.565 1.00 97.75 142 ALA A N 1
ATOM 1126 C CA . ALA A 1 142 ? -5.756 -6.064 11.688 1.00 97.75 142 ALA A CA 1
ATOM 1127 C C . ALA A 1 142 ? -6.999 -6.965 11.676 1.00 97.75 142 ALA A C 1
ATOM 1129 O O . ALA A 1 142 ? -6.915 -8.164 11.408 1.00 97.75 142 ALA A O 1
ATOM 1130 N N . ARG A 1 143 ? -8.164 -6.386 11.970 1.00 96.88 143 ARG A N 1
ATOM 1131 C CA . ARG A 1 143 ? -9.480 -7.030 11.873 1.00 96.88 143 ARG A CA 1
ATOM 1132 C C . ARG A 1 143 ? -10.528 -5.985 11.508 1.00 96.88 143 ARG A C 1
ATOM 1134 O O . ARG A 1 143 ? -10.398 -4.850 11.974 1.00 96.88 143 ARG A O 1
ATOM 1141 N N . PRO A 1 144 ? -11.599 -6.353 10.780 1.00 95.56 144 PRO A N 1
ATOM 1142 C CA . PRO A 1 144 ? -12.693 -5.430 10.517 1.00 95.56 144 PRO A CA 1
ATOM 1143 C C . PRO A 1 144 ? -13.247 -4.841 11.815 1.00 95.56 144 PRO A C 1
ATOM 1145 O O . PRO A 1 144 ? -13.690 -5.555 12.723 1.00 95.56 144 PRO A O 1
ATOM 1148 N N . VAL A 1 145 ? -13.229 -3.516 11.908 1.00 94.19 145 VAL A N 1
ATOM 1149 C CA . VAL A 1 145 ? -13.788 -2.791 13.046 1.00 94.19 145 VAL A CA 1
ATOM 1150 C C . VAL A 1 145 ? -15.286 -2.683 12.821 1.00 94.19 145 VAL A C 1
ATOM 1152 O O . VAL A 1 145 ? -15.718 -2.186 11.787 1.00 94.19 145 VAL A O 1
ATOM 1155 N N . LYS A 1 146 ? -16.087 -3.133 13.789 1.00 91.06 146 LYS A N 1
ATOM 1156 C CA . LYS A 1 146 ? -17.556 -3.058 13.752 1.00 91.06 146 LYS A CA 1
ATOM 1157 C C . LYS A 1 146 ? -18.057 -1.967 14.692 1.00 91.06 146 LYS A C 1
ATOM 1159 O O . LYS A 1 146 ? -17.452 -1.715 15.735 1.00 91.06 146 LYS A O 1
ATOM 1164 N N . GLN A 1 147 ? -19.186 -1.348 14.351 1.00 91.38 147 GLN A N 1
ATOM 1165 C CA . GLN A 1 147 ? -19.872 -0.448 15.274 1.00 91.38 147 GLN A CA 1
ATOM 1166 C C . GLN A 1 147 ? -20.294 -1.203 16.531 1.00 91.38 147 GLN A C 1
ATOM 1168 O O . GLN A 1 147 ? -20.834 -2.308 16.460 1.00 91.38 147 GLN A O 1
ATOM 1173 N N . ARG A 1 148 ? -20.089 -0.579 17.689 1.00 87.62 148 ARG A N 1
ATOM 1174 C CA . ARG A 1 148 ? -20.603 -1.086 18.960 1.00 87.62 148 ARG A CA 1
ATOM 1175 C C . ARG A 1 148 ? -21.133 0.043 19.822 1.00 87.62 148 ARG A C 1
ATOM 1177 O O . ARG A 1 148 ? -20.671 1.181 19.743 1.00 87.62 148 ARG A O 1
ATOM 1184 N N . ARG A 1 149 ? -22.110 -0.283 20.664 1.00 89.12 149 ARG A N 1
ATOM 1185 C CA . ARG A 1 149 ? -22.617 0.628 21.687 1.00 89.12 149 ARG A CA 1
ATOM 1186 C C . ARG A 1 149 ? -21.693 0.561 22.900 1.00 89.12 149 ARG A C 1
ATOM 1188 O O . ARG A 1 149 ? -21.544 -0.502 23.493 1.00 89.12 149 ARG A O 1
ATOM 1195 N N . ILE A 1 150 ? -21.089 1.687 23.259 1.00 87.25 150 ILE A N 1
ATOM 1196 C CA . ILE A 1 150 ? -20.290 1.844 24.477 1.00 87.25 150 ILE A CA 1
ATOM 1197 C C . ILE A 1 150 ? -21.003 2.778 25.455 1.00 87.25 150 ILE A C 1
ATOM 1199 O O . ILE A 1 150 ? -21.756 3.667 25.045 1.00 87.25 150 ILE A O 1
ATOM 1203 N N . LYS A 1 151 ? -20.766 2.572 26.752 1.00 88.62 151 LYS A N 1
ATOM 1204 C CA . LYS A 1 151 ? -21.146 3.529 27.792 1.00 88.62 151 LYS A CA 1
ATOM 1205 C C . LYS A 1 151 ? -20.033 4.566 27.896 1.00 88.62 151 LYS A C 1
ATOM 1207 O O . LYS A 1 151 ? -18.882 4.201 28.099 1.00 88.62 151 LYS A O 1
ATOM 1212 N N . VAL A 1 152 ? -20.383 5.830 27.707 1.00 87.56 152 VAL A N 1
ATOM 1213 C CA . VAL A 1 152 ? -19.473 6.961 27.873 1.00 87.56 152 VAL A CA 1
ATOM 1214 C C . VAL A 1 152 ? -19.899 7.698 29.126 1.00 87.56 152 VAL A C 1
ATOM 1216 O O . VAL A 1 152 ? -21.055 8.115 29.242 1.00 87.56 152 VAL A O 1
ATOM 1219 N N . GLU A 1 153 ? -18.968 7.821 30.057 1.00 90.81 153 GLU A N 1
ATOM 1220 C CA . GLU A 1 153 ? -19.132 8.650 31.238 1.00 90.81 153 GLU A CA 1
ATOM 1221 C C . GLU A 1 153 ? -18.647 10.061 30.920 1.00 90.81 153 GLU A C 1
ATOM 1223 O O . GLU A 1 153 ? -17.588 10.257 30.324 1.00 90.81 153 GLU A O 1
ATOM 1228 N N . SER A 1 154 ? -19.455 11.049 31.280 1.00 87.56 154 SER A N 1
ATOM 1229 C CA . SER A 1 154 ? -19.101 12.459 31.165 1.00 87.56 154 SER A CA 1
ATOM 1230 C C . SER A 1 154 ? -19.518 13.191 32.427 1.00 87.56 154 SER A C 1
ATOM 1232 O O . SER A 1 154 ? -20.631 12.986 32.922 1.00 87.56 154 SER A O 1
ATOM 1234 N N . VAL A 1 155 ? -18.637 14.053 32.924 1.00 85.81 155 VAL A N 1
ATOM 1235 C CA . VAL A 1 155 ? -18.915 14.928 34.063 1.00 85.81 155 VAL A CA 1
ATOM 1236 C C . VAL A 1 155 ? -19.549 16.209 33.529 1.00 85.81 155 VAL A C 1
ATOM 1238 O O . VAL A 1 155 ? -18.982 16.871 32.659 1.00 85.81 155 VAL A O 1
ATOM 1241 N N . GLY A 1 156 ? -20.759 16.511 33.997 1.00 83.88 156 GLY A N 1
ATOM 1242 C CA . GLY A 1 156 ? -21.458 17.746 33.662 1.00 83.88 156 GLY A CA 1
ATOM 1243 C C . GLY A 1 156 ? -20.784 18.975 34.273 1.00 83.88 156 GLY A C 1
ATOM 1244 O O . GLY A 1 156 ? -19.953 18.871 35.172 1.00 83.88 156 GLY A O 1
ATOM 1245 N N . VAL A 1 157 ? -21.184 20.162 33.814 1.00 83.44 157 VAL A N 1
ATOM 1246 C CA . VAL A 1 157 ? -20.723 21.447 34.379 1.00 83.44 157 VAL A CA 1
ATOM 1247 C C . VAL A 1 157 ? -21.134 21.590 35.856 1.00 83.44 157 VAL A C 1
ATOM 1249 O O . VAL A 1 157 ? -20.500 22.313 36.614 1.00 83.44 157 VAL A O 1
ATOM 1252 N N . ASP A 1 158 ? -22.165 20.853 36.279 1.00 89.62 158 ASP A N 1
ATOM 1253 C CA . ASP A 1 158 ? -22.646 20.730 37.659 1.00 89.62 158 ASP A CA 1
ATOM 1254 C C . ASP A 1 158 ? -21.888 19.676 38.493 1.00 89.62 158 ASP A C 1
ATOM 1256 O O . ASP A 1 158 ? -22.275 19.388 39.626 1.00 89.62 158 ASP A O 1
ATOM 1260 N N . GLY A 1 159 ? -20.836 19.065 37.940 1.00 88.62 159 GLY A N 1
ATOM 1261 C CA . GLY A 1 159 ? -20.047 18.019 38.592 1.00 88.62 159 GLY A CA 1
ATOM 1262 C C . GLY A 1 159 ? -20.719 16.643 38.628 1.00 88.62 159 GLY A C 1
ATOM 1263 O O . GLY A 1 159 ? -20.143 15.703 39.178 1.00 88.62 159 GLY A O 1
ATOM 1264 N N . LYS A 1 160 ? -21.915 16.474 38.045 1.00 89.06 160 LYS A N 1
ATOM 1265 C CA . LYS A 1 160 ? -22.612 15.181 38.068 1.00 89.06 160 LYS A CA 1
ATOM 1266 C C . LYS A 1 160 ? -22.084 14.242 36.994 1.00 89.06 160 LYS A C 1
ATOM 1268 O O . LYS A 1 160 ? -21.967 14.605 35.822 1.00 89.06 160 LYS A O 1
ATOM 1273 N N . LEU A 1 161 ? -21.828 12.996 37.390 1.00 88.88 161 LEU A N 1
ATOM 1274 C CA . LEU A 1 161 ? -21.513 11.923 36.457 1.00 88.88 161 LEU A CA 1
ATOM 1275 C C . LEU A 1 161 ? -22.778 11.548 35.678 1.00 88.88 161 LEU A C 1
ATOM 1277 O O . LEU A 1 161 ? -23.811 11.212 36.259 1.00 88.88 161 LEU A O 1
ATOM 1281 N N . SER A 1 162 ? -22.694 11.587 34.355 1.00 87.56 162 SER A N 1
ATOM 1282 C CA . SER A 1 162 ? -23.745 11.106 33.465 1.00 87.56 162 SER A CA 1
ATOM 1283 C C . SER A 1 162 ? -23.202 9.985 32.590 1.00 87.56 162 SER A C 1
ATOM 1285 O O . SER A 1 162 ? -22.115 10.097 32.023 1.00 87.56 162 SER A O 1
ATOM 1287 N N . THR A 1 163 ? -23.966 8.902 32.463 1.00 89.62 163 THR A N 1
ATOM 1288 C CA . THR A 1 163 ? -23.631 7.782 31.580 1.00 89.62 163 THR A CA 1
ATOM 1289 C C . THR A 1 163 ? -24.540 7.824 30.362 1.00 89.62 163 THR A C 1
ATOM 1291 O O . THR A 1 163 ? -25.754 7.641 30.477 1.00 89.62 163 THR A O 1
ATOM 1294 N N . LYS A 1 164 ? -23.969 8.032 29.174 1.00 90.06 164 LYS A N 1
ATOM 1295 C CA . LYS A 1 164 ? -24.711 7.985 27.907 1.00 90.06 164 LYS A CA 1
ATOM 1296 C C . LYS A 1 164 ? -24.248 6.803 27.067 1.00 90.06 164 LYS A C 1
ATOM 1298 O O . LYS A 1 164 ? -23.073 6.453 27.038 1.00 90.06 164 LYS A O 1
ATOM 1303 N N . SER A 1 165 ? -25.186 6.179 26.362 1.00 89.19 165 SER A N 1
ATOM 1304 C CA . SER A 1 165 ? -24.850 5.187 25.340 1.00 89.19 165 SER A CA 1
ATOM 1305 C C . SER A 1 165 ? -24.446 5.898 24.050 1.00 89.19 165 SER A C 1
ATOM 1307 O O . SER A 1 165 ? -25.227 6.691 23.528 1.00 89.19 165 SER A O 1
ATOM 1309 N N . LYS A 1 166 ? -23.268 5.585 23.508 1.00 90.38 166 LYS A N 1
ATOM 1310 C CA . LYS A 1 166 ? -22.791 6.075 22.205 1.00 90.38 166 LYS A CA 1
ATOM 1311 C C . LYS A 1 166 ? -22.478 4.886 21.302 1.00 90.38 166 LYS A C 1
ATOM 1313 O O . LYS A 1 166 ? -21.782 3.965 21.720 1.00 90.38 166 LYS A O 1
ATOM 1318 N N . VAL A 1 167 ? -22.985 4.889 20.070 1.00 89.56 167 VAL A N 1
ATOM 1319 C CA . VAL A 1 167 ? -22.546 3.937 19.038 1.00 89.56 167 VAL A CA 1
ATOM 1320 C C . VAL A 1 167 ? -21.287 4.501 18.391 1.00 89.56 167 VAL A C 1
ATOM 1322 O O . VAL A 1 167 ? -21.288 5.646 17.943 1.00 89.56 167 VAL A O 1
ATOM 1325 N N . THR A 1 168 ? -20.200 3.735 18.387 1.00 90.44 168 THR A N 1
ATOM 1326 C CA . THR A 1 168 ? -18.917 4.175 17.828 1.00 90.44 168 THR A CA 1
ATOM 1327 C C . THR A 1 168 ? -18.145 3.009 17.211 1.00 90.44 168 THR A C 1
ATOM 1329 O O . THR A 1 168 ? -18.395 1.841 17.525 1.00 90.44 168 THR A O 1
ATOM 1332 N N . TRP A 1 169 ? -17.221 3.334 16.307 1.00 87.94 169 TRP A N 1
ATOM 1333 C CA . TRP A 1 169 ? -16.307 2.391 15.661 1.00 87.94 169 TRP A CA 1
ATOM 1334 C C . TRP A 1 169 ? -15.070 2.196 16.537 1.00 87.94 169 TRP A C 1
ATOM 1336 O O . TRP A 1 169 ? -14.023 2.784 16.285 1.00 87.94 169 TRP A O 1
ATOM 1346 N N . GLU A 1 170 ? -15.212 1.404 17.594 1.00 88.12 170 GLU A N 1
ATOM 1347 C CA . GLU A 1 170 ? -14.126 1.164 18.545 1.00 88.12 170 GLU A CA 1
ATOM 1348 C C . GLU A 1 170 ? -13.476 -0.203 18.285 1.00 88.12 170 GLU A C 1
ATOM 1350 O O . GLU A 1 170 ? -14.182 -1.224 18.343 1.00 88.12 170 GLU A O 1
ATOM 1355 N N . PRO A 1 171 ? -12.153 -0.271 18.045 1.00 91.38 171 PRO A N 1
ATOM 1356 C CA . PRO A 1 171 ? -11.454 -1.546 17.947 1.00 91.38 171 PRO A CA 1
ATOM 1357 C C . PRO A 1 171 ? -11.510 -2.310 19.280 1.00 91.38 171 PRO A C 1
ATOM 1359 O O . PRO A 1 171 ? -11.795 -1.768 20.354 1.00 91.38 171 PRO A O 1
ATOM 1362 N N . ARG A 1 172 ? -11.321 -3.629 19.234 1.00 90.00 172 ARG A N 1
ATOM 1363 C CA . ARG A 1 172 ? -11.127 -4.419 20.461 1.00 90.00 172 ARG A CA 1
ATOM 1364 C C . ARG A 1 172 ? -9.691 -4.218 20.968 1.00 90.00 172 ARG A C 1
ATOM 1366 O O . ARG A 1 172 ? -8.823 -3.909 20.154 1.00 90.00 172 ARG A O 1
ATOM 1373 N N . PRO A 1 173 ? -9.421 -4.398 22.274 1.00 92.56 173 PRO A N 1
ATOM 1374 C CA . PRO A 1 173 ? -8.048 -4.432 22.772 1.00 92.56 173 PRO A CA 1
ATOM 1375 C C . PRO A 1 173 ? -7.184 -5.397 21.948 1.00 92.56 173 PRO A C 1
ATOM 1377 O O . PRO A 1 173 ? -7.626 -6.502 21.636 1.00 92.56 173 PRO A O 1
ATOM 1380 N N . GLY A 1 174 ? -5.986 -4.951 21.565 1.00 95.00 174 GLY A N 1
ATOM 1381 C CA . GLY A 1 174 ? -5.071 -5.695 20.693 1.00 95.00 174 GLY A CA 1
ATOM 1382 C C . GLY A 1 174 ? -5.358 -5.584 19.190 1.00 95.00 174 GLY A C 1
ATOM 1383 O O . GLY A 1 174 ? -4.594 -6.129 18.399 1.00 95.00 174 GLY A O 1
ATOM 1384 N N . PHE A 1 175 ? -6.426 -4.900 18.758 1.00 96.44 175 PHE A N 1
ATOM 1385 C CA . PHE A 1 175 ? -6.736 -4.723 17.333 1.00 96.44 175 PHE A CA 1
ATOM 1386 C C . PHE A 1 175 ? -6.394 -3.316 16.848 1.00 96.44 175 PHE A C 1
ATOM 1388 O O . PHE A 1 175 ? -6.496 -2.334 17.586 1.00 96.44 175 PHE A O 1
ATOM 1395 N N . MET A 1 176 ? -6.026 -3.216 15.573 1.00 97.00 176 MET A N 1
ATOM 1396 C CA . MET A 1 176 ? -5.791 -1.936 14.912 1.00 97.00 176 MET A CA 1
ATOM 1397 C C . MET A 1 176 ? -7.072 -1.102 14.820 1.00 97.00 176 MET A C 1
ATOM 1399 O O . MET A 1 176 ? -8.172 -1.624 14.629 1.00 97.00 176 MET A O 1
ATOM 1403 N N . SER A 1 177 ? -6.925 0.221 14.915 1.00 95.81 177 SER A N 1
ATOM 1404 C CA . SER A 1 177 ? -8.024 1.144 14.626 1.00 95.81 177 SER A CA 1
ATOM 1405 C C . SER A 1 177 ? -8.376 1.121 13.136 1.00 95.81 177 SER A C 1
ATOM 1407 O O . SER A 1 177 ? -7.526 0.829 12.294 1.00 95.81 177 SER A O 1
ATOM 1409 N N . ARG A 1 178 ? -9.602 1.525 12.782 1.00 94.31 178 ARG A N 1
ATOM 1410 C CA . ARG A 1 178 ? -10.014 1.624 11.371 1.00 94.31 178 ARG A CA 1
ATOM 1411 C C 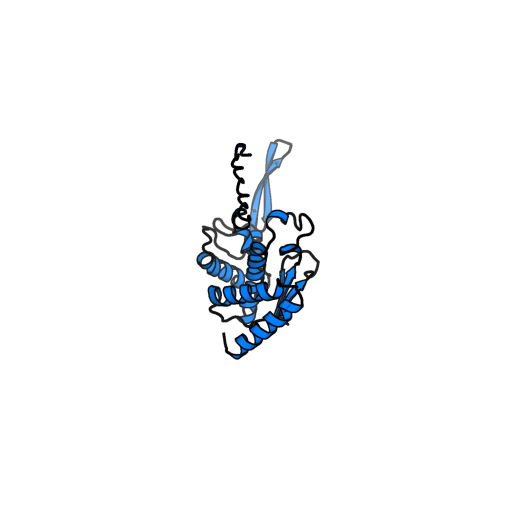. ARG A 1 178 ? -9.111 2.571 10.571 1.00 94.31 178 ARG A C 1
ATOM 1413 O O . ARG A 1 178 ? -8.815 2.294 9.417 1.00 94.31 178 ARG A O 1
ATOM 1420 N N . LEU A 1 179 ? -8.649 3.660 11.190 1.00 93.81 179 LEU A N 1
ATO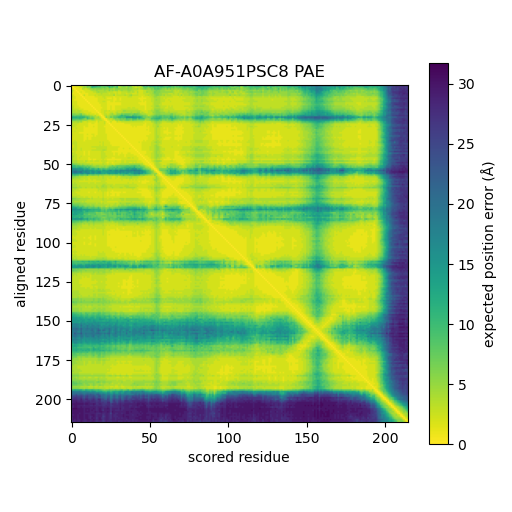M 1421 C CA . LEU A 1 179 ? -7.744 4.617 10.549 1.00 93.81 179 LEU A CA 1
ATOM 1422 C C . LEU A 1 179 ? -6.352 4.019 10.310 1.00 93.81 179 LEU A C 1
ATOM 1424 O O . LEU A 1 179 ? -5.736 4.304 9.290 1.00 93.81 179 LEU A O 1
ATOM 1428 N N . THR A 1 180 ? -5.868 3.191 11.236 1.00 96.19 180 THR A N 1
ATOM 1429 C CA . THR A 1 180 ? -4.612 2.448 11.074 1.00 96.19 180 THR A CA 1
ATOM 1430 C C . THR A 1 180 ? -4.734 1.447 9.928 1.00 96.19 180 THR A C 1
ATOM 1432 O O . THR A 1 180 ? -3.893 1.429 9.044 1.00 96.19 180 THR A O 1
ATOM 1435 N N . ILE A 1 181 ? -5.818 0.671 9.884 1.00 96.62 181 ILE A N 1
ATOM 1436 C CA . ILE A 1 181 ? -6.054 -0.311 8.817 1.00 96.62 181 ILE A CA 1
ATOM 1437 C C . ILE A 1 181 ? -6.141 0.378 7.444 1.00 96.62 181 ILE A C 1
ATOM 1439 O O . ILE A 1 181 ? -5.547 -0.097 6.480 1.00 96.62 181 ILE A O 1
ATOM 1443 N N . ALA A 1 182 ? -6.836 1.515 7.357 1.00 95.31 182 ALA A N 1
ATOM 1444 C CA . ALA A 1 182 ? -7.012 2.255 6.108 1.00 95.31 182 ALA A CA 1
ATOM 1445 C C . ALA A 1 182 ? -5.751 2.976 5.608 1.00 95.31 182 ALA A C 1
ATOM 1447 O O . ALA A 1 182 ? -5.687 3.321 4.439 1.00 95.31 182 ALA A O 1
ATOM 1448 N N . ASN A 1 183 ? -4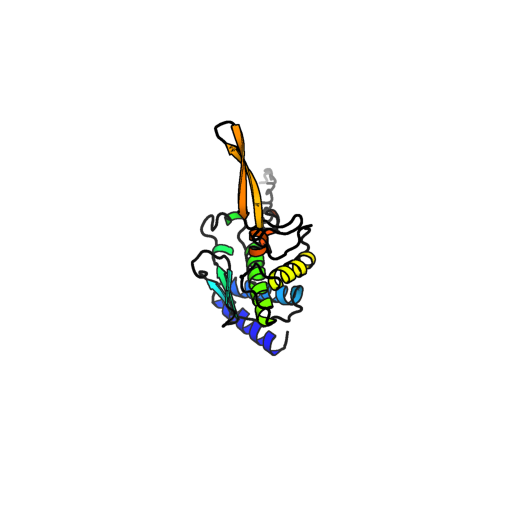.761 3.213 6.468 1.00 95.25 183 ASN A N 1
ATOM 1449 C CA . ASN A 1 183 ? -3.527 3.923 6.115 1.00 95.25 183 ASN A CA 1
ATOM 1450 C C . ASN A 1 183 ? -2.287 3.011 6.165 1.00 95.25 183 ASN A C 1
ATOM 1452 O O . ASN A 1 183 ? -1.154 3.494 6.133 1.00 95.25 183 ASN A O 1
ATOM 1456 N N . PHE A 1 184 ? -2.470 1.694 6.273 1.00 96.88 184 PHE A N 1
ATOM 1457 C CA . PHE A 1 184 ? -1.367 0.740 6.175 1.00 96.88 184 PHE A CA 1
ATOM 1458 C C . PHE A 1 184 ? -0.685 0.862 4.799 1.00 96.88 184 PHE A C 1
ATOM 1460 O O . PHE A 1 184 ? -1.394 1.060 3.819 1.00 96.88 184 PHE A O 1
ATOM 1467 N N . PRO A 1 185 ? 0.646 0.729 4.669 1.00 96.31 185 PRO A N 1
ATOM 1468 C CA . PRO A 1 185 ? 1.626 0.439 5.719 1.00 96.31 185 PRO A CA 1
ATOM 1469 C C . PRO A 1 185 ? 2.104 1.667 6.495 1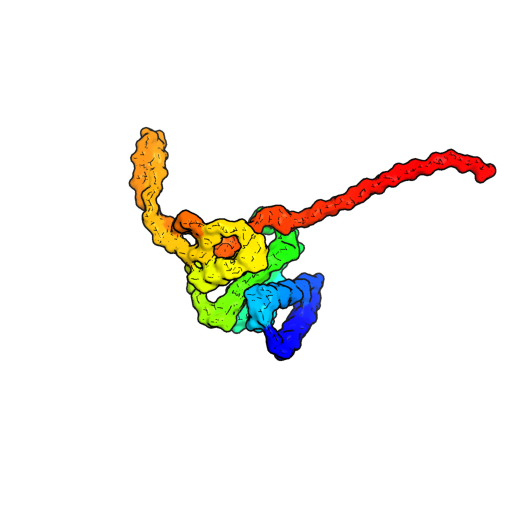.00 96.31 185 PRO A C 1
ATOM 1471 O O . PRO A 1 185 ? 2.590 1.535 7.622 1.00 96.31 185 PRO A O 1
ATOM 1474 N N . HIS A 1 186 ? 1.937 2.869 5.941 1.00 93.25 186 HIS A N 1
ATOM 1475 C CA . HIS A 1 186 ? 2.576 4.061 6.487 1.00 93.25 186 HIS A CA 1
ATOM 1476 C C . HIS A 1 186 ? 2.067 4.459 7.878 1.00 93.25 186 HIS A C 1
ATOM 1478 O O . HIS A 1 186 ? 2.794 5.112 8.623 1.00 93.25 186 HIS A O 1
ATOM 1484 N N . SER A 1 187 ? 0.867 4.023 8.271 1.00 94.25 187 SER A N 1
ATOM 1485 C CA . SER A 1 187 ? 0.333 4.186 9.630 1.00 94.25 187 SER A CA 1
ATOM 1486 C C . SER A 1 187 ? 1.066 3.401 10.719 1.00 94.25 187 SER A C 1
ATOM 1488 O O . SER A 1 187 ? 0.838 3.674 11.897 1.00 94.25 187 SER A O 1
ATOM 1490 N N . LEU A 1 188 ? 1.866 2.395 10.353 1.00 95.31 188 LEU A N 1
ATOM 1491 C CA . LEU A 1 188 ? 2.637 1.571 11.293 1.00 95.31 188 LEU A CA 1
ATOM 1492 C C . LEU A 1 188 ? 4.139 1.874 11.261 1.00 95.31 188 LEU A C 1
ATOM 1494 O O . LEU A 1 188 ? 4.878 1.389 12.115 1.00 95.31 188 LEU A O 1
ATOM 1498 N N . ARG A 1 189 ? 4.609 2.678 10.301 1.00 93.19 189 ARG A N 1
ATOM 1499 C CA . ARG A 1 189 ? 6.003 3.128 10.266 1.00 93.19 189 ARG A CA 1
ATOM 1500 C C . ARG A 1 189 ? 6.229 4.249 11.280 1.00 93.19 189 ARG A C 1
ATOM 1502 O O . ARG A 1 189 ? 5.396 5.141 11.445 1.00 93.19 189 ARG A O 1
ATOM 1509 N N . SER A 1 190 ? 7.395 4.242 11.923 1.00 90.69 190 SER A N 1
ATOM 1510 C CA . SER A 1 190 ? 7.850 5.393 12.703 1.00 90.69 190 SER A CA 1
ATOM 1511 C C . SER A 1 190 ? 8.115 6.591 11.784 1.00 90.69 190 SER A C 1
ATOM 1513 O O . SER A 1 190 ? 8.402 6.434 10.600 1.00 90.69 190 SER A O 1
ATOM 1515 N N . HIS A 1 191 ? 8.085 7.809 12.326 1.00 88.56 191 HIS A N 1
ATOM 1516 C CA . HIS A 1 191 ? 8.448 8.999 11.545 1.00 88.56 191 HIS A CA 1
ATOM 1517 C C . HIS A 1 191 ? 9.909 8.933 11.071 1.00 88.56 191 HIS A C 1
ATOM 1519 O O . HIS A 1 191 ? 10.196 9.241 9.915 1.00 88.56 191 HIS A O 1
ATOM 1525 N N . SER A 1 192 ? 10.804 8.425 11.926 1.00 90.25 192 SER A N 1
ATOM 1526 C CA . SER A 1 192 ? 12.229 8.233 11.630 1.00 90.25 192 SER A CA 1
ATOM 1527 C C . SER A 1 192 ? 12.501 7.294 10.453 1.00 90.25 192 SER A C 1
ATOM 1529 O O . SER A 1 192 ? 13.538 7.410 9.807 1.00 90.25 192 SER A O 1
ATOM 1531 N N . TYR A 1 193 ? 11.566 6.400 10.112 1.00 91.88 193 TYR A N 1
ATOM 1532 C CA . TYR A 1 193 ? 11.686 5.552 8.925 1.00 91.88 193 TYR A CA 1
ATOM 1533 C C . TYR A 1 193 ? 11.788 6.381 7.631 1.00 91.88 193 TYR A C 1
ATOM 1535 O O . TYR A 1 193 ? 12.553 6.033 6.720 1.00 91.88 193 TYR A O 1
ATOM 1543 N N . TYR A 1 194 ? 11.055 7.500 7.568 1.00 92.19 194 TYR A N 1
ATOM 1544 C CA . TYR A 1 194 ? 10.986 8.390 6.405 1.00 92.19 194 TYR A CA 1
ATOM 1545 C C . TYR A 1 194 ? 12.022 9.506 6.412 1.00 92.19 194 TYR A C 1
ATOM 1547 O O . TYR A 1 194 ? 12.255 10.125 5.372 1.00 92.19 194 TYR A O 1
ATOM 1555 N N . GLU A 1 195 ? 12.648 9.771 7.556 1.00 85.50 195 GLU A N 1
ATOM 1556 C CA . GLU A 1 195 ? 13.656 10.814 7.658 1.00 85.50 195 GLU A CA 1
ATOM 1557 C C . GLU A 1 195 ? 14.819 10.523 6.699 1.00 85.50 195 GLU A C 1
ATOM 1559 O O . GLU A 1 195 ? 15.313 9.395 6.564 1.00 85.50 195 GLU A O 1
ATOM 1564 N N . LYS A 1 196 ? 15.234 11.563 5.970 1.00 72.25 196 LYS A N 1
ATOM 1565 C CA . LYS A 1 196 ? 16.432 11.500 5.134 1.00 72.25 196 LYS A CA 1
ATOM 1566 C C . LYS A 1 196 ? 17.642 11.456 6.073 1.00 72.25 196 LYS A C 1
ATOM 1568 O O . LYS A 1 196 ? 17.671 12.245 7.019 1.00 72.25 196 LYS A O 1
ATOM 1573 N N . PRO A 1 197 ? 18.639 10.585 5.836 1.00 64.31 197 PRO A N 1
ATOM 1574 C CA . PRO A 1 197 ? 19.859 10.610 6.629 1.00 64.31 197 PRO A CA 1
ATOM 1575 C C . PRO A 1 197 ? 20.468 12.013 6.562 1.00 64.31 197 PRO A C 1
ATOM 1577 O O . PRO A 1 197 ? 20.544 12.612 5.486 1.00 64.31 197 PRO A O 1
ATOM 1580 N N . ALA A 1 198 ? 20.856 12.554 7.718 1.00 57.91 198 ALA A N 1
ATOM 1581 C CA . ALA A 1 198 ? 21.507 13.852 7.779 1.00 57.91 198 ALA A CA 1
ATOM 1582 C C . ALA A 1 198 ? 22.776 13.795 6.924 1.00 57.91 198 ALA A C 1
ATOM 1584 O O . ALA A 1 198 ? 23.673 12.990 7.181 1.00 57.91 198 ALA A O 1
ATOM 1585 N N . VAL A 1 199 ? 22.847 14.635 5.891 1.00 51.97 199 VAL A N 1
ATOM 1586 C CA . VAL A 1 199 ? 24.080 14.817 5.127 1.00 51.97 199 VAL A CA 1
ATOM 1587 C C . VAL A 1 199 ? 25.104 15.383 6.105 1.00 51.97 199 VAL A C 1
ATOM 1589 O O . VAL A 1 199 ? 24.993 16.537 6.521 1.00 51.97 199 VAL A O 1
ATOM 1592 N N . GLN A 1 200 ? 26.084 14.574 6.509 1.00 43.19 200 GLN A N 1
ATOM 1593 C CA . GLN A 1 200 ? 27.261 15.090 7.194 1.00 43.19 200 GLN A CA 1
ATOM 1594 C C . GLN A 1 200 ? 28.017 15.950 6.181 1.00 43.19 200 GLN A C 1
ATOM 1596 O O . GLN A 1 200 ? 28.786 15.450 5.364 1.00 43.19 200 GLN A O 1
ATOM 1601 N N . LEU A 1 201 ? 27.761 17.258 6.201 1.00 47.66 201 LEU A N 1
ATOM 1602 C CA . LEU A 1 201 ? 28.624 18.230 5.547 1.00 47.66 201 LEU A CA 1
ATOM 1603 C C . LEU A 1 201 ? 29.984 18.126 6.235 1.00 47.66 201 LEU A C 1
ATOM 1605 O O . LEU A 1 201 ? 30.168 18.614 7.351 1.00 47.66 201 LEU A O 1
ATOM 1609 N N . GLY A 1 202 ? 30.911 17.417 5.589 1.00 45.44 202 GLY A N 1
ATOM 1610 C CA . GLY A 1 202 ? 32.283 17.299 6.047 1.00 45.44 202 GLY A CA 1
ATOM 1611 C C . GLY A 1 202 ? 32.834 18.690 6.331 1.00 45.44 202 GLY A C 1
ATOM 1612 O O . GLY A 1 202 ? 32.892 19.541 5.442 1.00 45.44 202 GLY A O 1
ATOM 1613 N N . LYS A 1 203 ? 33.226 18.929 7.587 1.00 41.19 203 LYS A N 1
ATOM 1614 C CA . LYS A 1 203 ? 34.081 20.058 7.942 1.00 41.19 203 LYS A CA 1
ATOM 1615 C C . LYS A 1 203 ? 35.326 19.944 7.064 1.00 41.19 203 LYS A C 1
ATOM 1617 O O . LYS A 1 203 ? 36.153 19.068 7.293 1.00 41.19 203 LYS A O 1
ATOM 1622 N N . LYS A 1 204 ? 35.467 20.818 6.065 1.00 43.50 204 LYS A N 1
ATOM 1623 C CA . LYS A 1 204 ? 36.779 21.090 5.477 1.00 43.50 204 LYS A CA 1
ATOM 1624 C C . LYS A 1 204 ? 37.628 21.674 6.602 1.00 43.50 204 LYS A C 1
ATOM 1626 O O . LYS A 1 204 ? 37.484 22.845 6.942 1.00 43.50 204 LYS A O 1
ATOM 1631 N N . SER A 1 205 ? 38.455 20.844 7.226 1.00 43.25 205 SER A N 1
ATOM 1632 C CA . SER A 1 205 ? 39.573 21.312 8.034 1.00 43.25 205 SER A CA 1
ATOM 1633 C C . SER A 1 205 ? 40.505 22.067 7.093 1.00 43.25 205 SER A C 1
ATOM 1635 O O . SER A 1 205 ? 41.203 21.457 6.284 1.00 43.25 205 SER A O 1
ATOM 1637 N N . GLY A 1 206 ? 40.446 23.397 7.138 1.00 39.53 206 GLY A N 1
ATOM 1638 C CA . GLY A 1 206 ? 41.455 24.246 6.529 1.00 39.53 206 GLY A CA 1
ATOM 1639 C C . GLY A 1 206 ? 42.779 23.975 7.227 1.00 39.53 206 GLY A C 1
ATOM 1640 O O . GLY A 1 206 ? 42.951 24.344 8.386 1.00 39.53 206 GLY A O 1
ATOM 1641 N N . LEU A 1 207 ? 43.682 23.283 6.538 1.00 37.72 207 LEU A N 1
ATOM 1642 C CA . LEU A 1 207 ? 45.094 23.322 6.874 1.00 37.72 207 LEU A CA 1
ATOM 1643 C C . LEU A 1 207 ? 45.614 24.691 6.435 1.00 37.72 207 LEU A C 1
ATOM 1645 O O . LEU A 1 207 ? 45.638 25.008 5.246 1.00 37.72 207 LEU A O 1
ATOM 1649 N N . LEU A 1 208 ? 45.977 25.493 7.435 1.00 43.12 208 LEU A N 1
ATOM 1650 C CA . LEU A 1 208 ? 46.972 26.549 7.325 1.00 43.12 208 LEU A CA 1
ATOM 1651 C C . LEU A 1 208 ? 48.215 25.963 6.646 1.00 43.12 208 LEU A C 1
ATOM 1653 O O . LEU A 1 208 ? 48.753 24.959 7.111 1.00 43.12 208 LEU A O 1
ATOM 1657 N N . VAL A 1 209 ? 48.650 26.582 5.554 1.00 40.03 209 VAL A N 1
ATOM 1658 C CA . VAL A 1 209 ? 50.035 26.472 5.106 1.00 40.03 209 VAL A CA 1
ATOM 1659 C C . VAL A 1 209 ? 50.627 27.849 5.324 1.00 40.03 209 VAL A C 1
ATOM 1661 O O . VAL A 1 209 ? 50.233 28.815 4.668 1.00 40.03 209 VAL A O 1
ATOM 1664 N N . ASP A 1 210 ? 51.490 27.909 6.331 1.00 36.53 210 ASP A N 1
ATOM 1665 C CA . ASP A 1 210 ? 52.342 29.044 6.619 1.00 36.53 210 ASP A CA 1
ATOM 1666 C C . ASP A 1 210 ? 53.230 29.368 5.414 1.00 36.53 210 ASP A C 1
ATOM 1668 O O . ASP A 1 210 ? 53.679 28.507 4.654 1.00 36.53 210 ASP A O 1
ATOM 1672 N N . SER A 1 211 ? 53.445 30.666 5.275 1.00 42.19 211 SER A N 1
ATOM 1673 C CA . SER A 1 211 ? 54.487 31.314 4.499 1.00 42.19 211 SER A CA 1
ATOM 1674 C C . SER A 1 211 ? 55.865 30.702 4.738 1.00 42.19 211 SER A C 1
ATOM 1676 O O . SER A 1 211 ? 56.267 30.592 5.890 1.00 42.19 211 SER A O 1
ATOM 1678 N N . ASP A 1 212 ? 56.624 30.472 3.664 1.00 44.19 212 ASP A N 1
ATOM 1679 C CA . ASP A 1 212 ? 58.060 30.756 3.673 1.00 44.19 212 ASP A CA 1
ATOM 1680 C C . ASP A 1 212 ? 58.589 31.117 2.278 1.00 44.19 212 ASP A C 1
ATOM 1682 O O . ASP A 1 212 ? 58.204 30.555 1.252 1.00 44.19 212 ASP A O 1
ATOM 1686 N N . HIS A 1 213 ? 59.433 32.148 2.283 1.00 38.16 213 HIS A N 1
ATOM 1687 C CA . HIS A 1 213 ? 60.125 32.771 1.159 1.00 38.16 213 HIS A CA 1
ATOM 1688 C C . HIS A 1 213 ? 61.330 31.954 0.670 1.00 38.16 213 HIS A C 1
ATOM 1690 O O . HIS A 1 213 ? 62.115 31.458 1.472 1.00 38.16 213 HIS A O 1
ATOM 1696 N N . CYS A 1 214 ? 61.536 31.957 -0.651 1.00 34.66 214 CYS A N 1
ATOM 1697 C CA . CYS A 1 214 ? 62.826 32.036 -1.357 1.00 34.66 214 CYS A CA 1
ATOM 1698 C C . CYS A 1 214 ? 62.455 32.255 -2.843 1.00 34.66 214 CYS A C 1
ATOM 1700 O O . CYS A 1 214 ? 61.727 31.430 -3.387 1.00 34.66 214 CYS A O 1
ATOM 1702 N N . SER A 1 215 ? 62.787 33.336 -3.550 1.00 38.50 215 SER A N 1
ATOM 1703 C CA . SER A 1 215 ? 63.897 34.297 -3.484 1.00 38.50 215 SER A CA 1
ATOM 1704 C C . SER A 1 215 ? 63.435 35.716 -3.825 1.00 38.50 215 SER A C 1
ATOM 1706 O O . SER A 1 215 ? 62.355 35.847 -4.442 1.00 38.50 215 SER A O 1
#